Protein AF-A0A9Q1JLM8-F1 (afdb_monomer)

Sequence (228 aa):
MDDASFLLAGIKFDRKKFAKDFERFKKDNKDLGLEVSIVGNGKYEQEEGDRSSKKRKRKGVTGGSVEGFSVIKSSNPTSEIEQNDVAEDESSEKEEVFRQLEWNNILRKNYGIHVSGSNVPSPLQSFDELKTRYKCKSYLLRNFAELGYVEPTPIQRQAIPVLLSGREFFACASTGSGKTLAFVCPILMKLKVSWIERWYSAVILCPARKLAAQTTRECKKLTEGKKF

Mean predicted aligned error: 18.27 Å

InterPro domains:
  IPR011545 DEAD/DEAH-box helicase domain [PF00270] (153-224)
  IPR014001 Helicase superfamily 1/2, ATP-binding domain [PS51192] (160-228)
  IPR027417 P-loop containing nucleoside triphosphate hydrolase [G3DSA:3.40.50.300] (103-228)
  IPR027417 P-loop containing nucleoside triphosphate hydrolase [SSF52540] (107-224)

Radius of gyration: 30.07 Å; Cα contacts (8 Å, |Δi|>4): 110; chains: 1; bounding box: 69×73×80 Å

Foldseek 3Di:
DDDPVVVPPPDPPDCVVCVVVVVVVVVVCPVPPDDDDPDDDDDDDDDDDDDDDDDDDDDDDDDDDDDDDDDDDDDDDDDDDDDDPPPPVVVVVVVVVVVQVVVLVVVCVVQVHDDDDPPQDRFDFAPVVCCVVVVADPLLVVLCVVVPVGGQFSLLRRQQVCVLVVHDDDDDDDPPRCVLCSVLVSVVRPDDPDPPDPDDPDDDDDPDPVVVVVSVVVSCSSQPPHDD

Structure (mmCIF, N/CA/C/O backbone):
data_AF-A0A9Q1JLM8-F1
#
_entry.id   AF-A0A9Q1JLM8-F1
#
loop_
_atom_site.group_PDB
_atom_site.id
_atom_site.type_symbol
_atom_site.label_atom_id
_atom_site.label_alt_id
_atom_site.label_comp_id
_atom_site.label_asym_id
_atom_site.label_entity_id
_atom_site.label_seq_id
_atom_site.pdbx_PDB_ins_code
_atom_site.Cartn_x
_atom_site.Cartn_y
_atom_site.Cartn_z
_atom_site.occupancy
_atom_site.B_iso_or_equiv
_atom_site.auth_seq_id
_atom_site.auth_comp_id
_atom_site.auth_asym_id
_atom_site.auth_atom_id
_atom_site.pdbx_PDB_model_num
ATOM 1 N N . MET A 1 1 ? -15.907 -31.878 16.986 1.00 38.84 1 MET A N 1
ATOM 2 C CA . MET A 1 1 ? -14.448 -32.080 17.151 1.00 38.84 1 MET A CA 1
ATOM 3 C C . MET A 1 1 ? -13.836 -30.736 16.830 1.00 38.84 1 MET A C 1
ATOM 5 O O . MET A 1 1 ? -13.509 -30.466 15.683 1.00 38.84 1 MET A O 1
ATOM 9 N N . ASP A 1 2 ? -13.849 -29.859 17.828 1.00 42.22 2 ASP A N 1
ATOM 10 C CA . ASP A 1 2 ? -13.541 -28.438 17.702 1.00 42.22 2 ASP A CA 1
ATOM 11 C C . ASP A 1 2 ? -12.204 -28.184 18.387 1.00 42.22 2 ASP A C 1
ATOM 13 O O . ASP A 1 2 ? -12.117 -28.253 19.609 1.00 42.22 2 ASP A O 1
ATOM 17 N N . ASP A 1 3 ? -11.165 -27.928 17.593 1.00 48.72 3 ASP A N 1
ATOM 18 C CA . ASP A 1 3 ? -9.784 -27.788 18.079 1.00 48.72 3 ASP A CA 1
ATOM 19 C C . ASP A 1 3 ? -9.114 -26.504 17.548 1.00 48.72 3 ASP A C 1
ATOM 21 O O . ASP A 1 3 ? -7.917 -26.441 17.282 1.00 48.72 3 ASP A O 1
ATOM 25 N N . ALA A 1 4 ? -9.901 -25.434 17.378 1.00 49.38 4 ALA A N 1
ATOM 26 C CA . ALA A 1 4 ? -9.393 -24.093 17.057 1.00 49.38 4 ALA A CA 1
ATOM 27 C C . ALA A 1 4 ? -9.133 -23.232 18.315 1.00 49.38 4 ALA A C 1
ATOM 29 O O . ALA A 1 4 ? -8.476 -22.193 18.241 1.00 49.38 4 ALA A O 1
ATOM 30 N N . SER A 1 5 ? -9.605 -23.676 19.484 1.00 49.38 5 SER A N 1
ATOM 31 C CA . SER A 1 5 ? -9.506 -22.974 20.774 1.00 49.38 5 SER A CA 1
ATOM 32 C C . SER A 1 5 ? -8.074 -22.925 21.325 1.00 49.38 5 SER A C 1
ATOM 34 O O . SER A 1 5 ? -7.736 -22.032 22.100 1.00 49.38 5 SER A O 1
ATOM 36 N N . PHE A 1 6 ? -7.212 -23.862 20.916 1.00 49.66 6 PHE A N 1
ATOM 37 C CA . PHE A 1 6 ? -5.836 -23.976 21.411 1.00 49.66 6 PHE A CA 1
ATOM 38 C C . PHE A 1 6 ? -4.871 -22.940 20.816 1.00 49.66 6 PHE A C 1
ATOM 40 O O . PHE A 1 6 ? -3.879 -22.601 21.455 1.00 49.66 6 PHE A O 1
ATOM 47 N N . LEU A 1 7 ? -5.164 -22.387 19.633 1.00 52.25 7 LEU A N 1
ATOM 48 C CA . LEU A 1 7 ? -4.297 -21.395 18.976 1.00 52.25 7 LEU A CA 1
ATOM 49 C C . LEU A 1 7 ? -4.466 -19.969 19.533 1.00 52.25 7 LEU A C 1
ATOM 51 O O . LEU A 1 7 ? -3.619 -19.113 19.287 1.00 52.25 7 LEU A O 1
ATOM 55 N N . LEU A 1 8 ? -5.534 -19.717 20.300 1.00 47.47 8 LEU A N 1
ATOM 56 C CA . LEU A 1 8 ? -5.807 -18.441 20.980 1.00 47.47 8 LEU A CA 1
ATOM 57 C C . LEU A 1 8 ? -5.451 -18.458 22.472 1.00 47.47 8 LEU A C 1
ATOM 59 O O . LEU A 1 8 ? -5.439 -17.403 23.111 1.00 47.47 8 LEU A O 1
ATOM 63 N N . ALA A 1 9 ? -5.121 -19.624 23.033 1.00 54.19 9 ALA A N 1
ATOM 64 C CA . ALA A 1 9 ? -4.550 -19.720 24.367 1.00 54.19 9 ALA A CA 1
ATOM 65 C C . ALA A 1 9 ? -3.093 -19.243 24.298 1.00 54.19 9 ALA A C 1
ATOM 67 O O . ALA A 1 9 ? -2.162 -20.034 24.159 1.00 54.19 9 ALA A O 1
ATOM 68 N N . GLY A 1 10 ? -2.905 -17.921 24.335 1.00 55.34 10 GLY A N 1
ATOM 69 C CA . GLY A 1 10 ? -1.588 -17.306 24.425 1.00 55.34 10 GLY A CA 1
ATOM 70 C C . GLY A 1 10 ? -0.745 -18.026 25.475 1.00 55.34 10 GLY A C 1
ATOM 71 O O . GLY A 1 10 ? -1.223 -18.325 26.572 1.00 55.34 10 GLY A O 1
ATOM 72 N N . ILE A 1 11 ? 0.499 -18.344 25.116 1.00 62.81 11 ILE A N 1
ATOM 73 C CA . ILE A 1 11 ? 1.455 -19.006 26.004 1.00 62.81 11 ILE A CA 1
ATOM 74 C C . ILE A 1 11 ? 1.489 -18.199 27.306 1.00 62.81 11 ILE A C 1
ATOM 76 O O . ILE A 1 11 ? 1.898 -17.036 27.300 1.00 62.81 11 ILE A O 1
ATOM 80 N N . LYS A 1 12 ? 1.020 -18.782 28.419 1.00 57.22 12 LYS A N 1
ATOM 81 C CA . LYS A 1 12 ? 1.123 -18.146 29.737 1.00 57.22 12 LYS A CA 1
ATOM 82 C C . LYS A 1 12 ? 2.607 -17.979 30.040 1.00 57.22 12 LYS A C 1
ATOM 84 O O . LYS A 1 12 ? 3.298 -18.939 30.367 1.00 57.22 12 LYS A O 1
ATOM 89 N N . PHE A 1 13 ? 3.102 -16.760 29.864 1.00 65.56 13 PHE A N 1
ATOM 90 C CA . PHE A 1 13 ? 4.499 -16.442 30.094 1.00 65.56 13 PHE A CA 1
ATOM 91 C C . PHE A 1 13 ? 4.791 -16.525 31.593 1.00 65.56 13 PHE A C 1
ATOM 93 O O . PHE A 1 13 ? 4.232 -15.768 32.393 1.00 65.56 13 PHE A O 1
ATOM 100 N N . ASP A 1 14 ? 5.650 -17.465 31.979 1.00 75.38 14 ASP A N 1
ATOM 101 C CA . ASP A 1 14 ? 5.988 -17.708 33.376 1.00 75.38 14 ASP A CA 1
ATOM 102 C C . ASP A 1 14 ? 6.928 -16.616 33.902 1.00 75.38 14 ASP A C 1
ATOM 104 O O . ASP A 1 14 ? 8.155 -16.700 33.827 1.00 75.38 14 ASP A O 1
ATOM 108 N N . ARG A 1 15 ? 6.329 -15.562 34.459 1.00 68.50 15 ARG A N 1
ATOM 109 C CA . ARG A 1 15 ? 7.057 -14.427 35.039 1.00 68.50 15 ARG A CA 1
ATOM 110 C C . ARG A 1 15 ? 8.025 -14.835 36.152 1.00 68.50 15 ARG A C 1
ATOM 112 O O . ARG A 1 15 ? 9.007 -14.129 36.356 1.00 68.50 15 ARG A O 1
ATOM 119 N N . LYS A 1 16 ? 7.784 -15.948 36.858 1.00 73.56 16 LYS A N 1
ATOM 120 C CA . LYS A 1 16 ? 8.694 -16.426 37.911 1.00 73.56 16 LYS A CA 1
ATOM 121 C C . LYS A 1 16 ? 9.937 -17.066 37.300 1.00 73.56 16 LYS A C 1
ATOM 123 O O . LYS A 1 16 ? 11.042 -16.800 37.764 1.00 73.56 16 LYS A O 1
ATOM 128 N N . LYS A 1 17 ? 9.767 -17.836 36.220 1.00 76.81 17 LYS A N 1
ATOM 129 C CA . LYS A 1 17 ? 10.878 -18.455 35.482 1.00 76.81 17 LYS A CA 1
ATOM 130 C C . LYS A 1 17 ? 11.844 -17.423 34.891 1.00 76.81 17 LYS A C 1
ATOM 132 O O . LYS A 1 17 ? 13.049 -17.647 34.912 1.00 76.81 17 LYS A O 1
ATOM 137 N N . PHE A 1 18 ? 11.326 -16.289 34.416 1.00 78.00 18 PHE A N 1
ATOM 138 C CA . PHE A 1 18 ? 12.112 -15.242 33.746 1.00 78.00 18 PHE A CA 1
ATOM 139 C C . PHE A 1 18 ? 12.425 -14.020 34.635 1.00 78.00 18 PHE A C 1
ATOM 141 O O . PHE A 1 18 ? 12.830 -12.975 34.132 1.00 78.00 18 PHE A O 1
ATOM 148 N N . ALA A 1 19 ? 12.271 -14.118 35.962 1.00 78.19 19 ALA A N 1
ATOM 149 C CA . ALA A 1 19 ? 12.484 -12.991 36.882 1.00 78.19 19 ALA A CA 1
ATOM 150 C C . ALA A 1 19 ? 13.909 -12.402 36.810 1.00 78.19 19 ALA A C 1
ATOM 152 O O . ALA A 1 19 ? 14.075 -11.183 36.790 1.00 78.19 19 ALA A O 1
ATOM 153 N N . LYS A 1 20 ? 14.929 -13.262 36.682 1.00 74.94 20 LYS A N 1
ATOM 154 C CA . LYS A 1 20 ? 16.335 -12.844 36.529 1.00 74.94 20 LYS A CA 1
ATOM 155 C C . LYS A 1 20 ? 16.588 -12.069 35.232 1.00 74.94 20 LYS A C 1
ATOM 157 O O . LYS A 1 20 ? 17.422 -11.167 35.213 1.00 74.94 20 LYS A O 1
ATOM 162 N N . ASP A 1 21 ? 15.850 -12.380 34.165 1.00 72.12 21 ASP A N 1
ATOM 163 C CA . ASP A 1 21 ? 15.971 -11.663 32.894 1.00 72.12 21 ASP A CA 1
ATOM 164 C C . ASP A 1 21 ? 15.396 -10.247 33.005 1.00 72.12 21 ASP A C 1
ATOM 166 O O . ASP A 1 21 ? 16.002 -9.303 32.506 1.00 72.12 21 ASP A O 1
ATOM 170 N N . PHE A 1 22 ? 14.293 -10.055 33.741 1.00 71.81 22 PHE A N 1
ATOM 171 C CA . PHE A 1 22 ? 13.746 -8.718 34.014 1.00 71.81 22 PHE A CA 1
ATOM 172 C C . PHE A 1 22 ? 14.688 -7.837 34.839 1.00 71.81 22 PHE A C 1
ATOM 174 O O . PHE A 1 22 ? 14.757 -6.630 34.611 1.00 71.81 22 PHE A O 1
ATOM 181 N N . GLU A 1 23 ? 15.422 -8.413 35.791 1.00 75.44 23 GLU A N 1
ATOM 182 C CA . GLU A 1 23 ? 16.409 -7.673 36.587 1.00 75.44 23 GLU A CA 1
ATOM 183 C C . GLU A 1 23 ? 17.570 -7.158 35.732 1.00 75.44 23 GLU A C 1
ATOM 185 O O . GLU A 1 23 ? 18.082 -6.065 35.981 1.00 75.44 23 GLU A O 1
ATOM 190 N N . ARG A 1 24 ? 17.928 -7.888 34.670 1.00 69.50 24 ARG A N 1
ATOM 191 C CA . ARG A 1 24 ? 18.961 -7.472 33.717 1.00 69.50 24 ARG A CA 1
ATOM 192 C C . ARG A 1 24 ? 18.588 -6.173 32.999 1.00 69.50 24 ARG A C 1
ATOM 194 O O . ARG A 1 24 ? 19.433 -5.299 32.873 1.00 69.50 24 ARG A O 1
ATOM 201 N N . PHE A 1 25 ? 17.316 -6.002 32.633 1.00 63.81 25 PH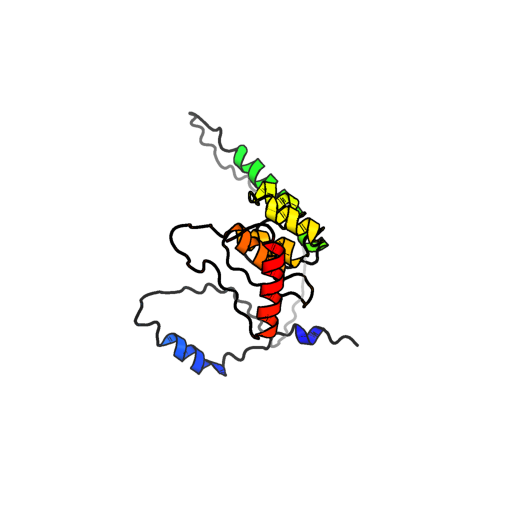E A N 1
ATOM 202 C CA . PHE A 1 25 ? 16.802 -4.778 31.997 1.00 63.81 25 PHE A CA 1
ATOM 203 C C . PHE A 1 25 ? 16.544 -3.620 32.978 1.00 63.81 25 PHE A C 1
ATOM 205 O O . PHE A 1 25 ? 16.353 -2.479 32.558 1.00 63.81 25 PHE A O 1
ATOM 212 N N . LYS A 1 26 ? 16.542 -3.885 34.291 1.00 62.50 26 LYS A N 1
ATOM 213 C CA . LYS A 1 26 ? 16.453 -2.838 35.322 1.00 62.50 26 LYS A CA 1
ATOM 214 C C . LYS A 1 26 ? 17.809 -2.226 35.666 1.00 62.50 26 LYS A C 1
ATOM 216 O O . LYS A 1 26 ? 17.845 -1.103 36.161 1.00 62.50 26 LYS A O 1
ATOM 221 N N . LYS A 1 27 ? 18.910 -2.945 35.430 1.00 56.84 27 LYS A N 1
ATOM 222 C CA . LYS A 1 27 ? 20.249 -2.517 35.855 1.00 56.84 27 LYS A CA 1
ATOM 223 C C . LYS A 1 27 ? 20.828 -1.383 34.996 1.00 56.84 27 LYS A C 1
ATOM 225 O O . LYS A 1 27 ? 21.555 -0.562 35.539 1.00 56.84 27 LYS A O 1
ATOM 230 N N . ASP A 1 28 ? 20.407 -1.271 33.736 1.00 52.47 28 ASP A N 1
ATOM 231 C CA . ASP A 1 28 ? 20.904 -0.250 32.795 1.00 52.47 28 ASP A CA 1
ATOM 232 C C . ASP A 1 28 ? 20.098 1.068 32.812 1.00 52.47 28 ASP A C 1
ATOM 234 O O . ASP A 1 28 ? 20.504 2.052 32.205 1.00 52.47 28 ASP A O 1
ATOM 238 N N . ASN A 1 29 ? 18.974 1.133 33.539 1.00 49.62 29 ASN A N 1
ATOM 239 C CA . ASN A 1 29 ? 18.132 2.340 33.619 1.00 49.62 29 ASN A CA 1
ATOM 240 C C . ASN A 1 29 ? 18.524 3.309 34.749 1.00 49.62 29 ASN A C 1
ATOM 242 O O . ASN A 1 29 ? 17.811 4.276 35.004 1.00 49.62 29 ASN A O 1
ATOM 246 N N . LYS A 1 30 ? 19.633 3.066 35.461 1.00 47.59 30 LYS A N 1
ATOM 247 C CA . LYS A 1 30 ? 20.081 3.963 36.541 1.00 47.59 30 LYS A CA 1
ATOM 248 C C . LYS A 1 30 ? 20.965 5.121 36.074 1.00 47.59 30 LYS A C 1
ATOM 250 O O . LYS A 1 30 ? 21.070 6.095 36.812 1.00 47.59 30 LYS A O 1
ATOM 255 N N . ASP A 1 31 ? 21.512 5.057 34.859 1.00 53.47 31 ASP A N 1
ATOM 256 C CA . ASP A 1 31 ? 22.397 6.104 34.321 1.00 53.47 31 ASP A CA 1
ATOM 257 C C . ASP A 1 31 ? 21.679 7.121 33.414 1.00 53.47 31 ASP A C 1
ATOM 259 O O . ASP A 1 31 ? 22.279 8.094 32.964 1.00 53.47 31 ASP A O 1
ATOM 263 N N . LEU A 1 32 ? 20.375 6.958 33.180 1.00 53.25 32 LEU A N 1
ATOM 264 C CA . LEU A 1 32 ? 19.551 7.912 32.436 1.00 53.25 32 LEU A CA 1
ATOM 265 C C . LEU A 1 32 ? 18.232 8.086 33.186 1.00 53.25 32 LEU A C 1
ATOM 267 O O . LEU A 1 32 ? 17.376 7.209 33.139 1.00 53.25 32 LEU A O 1
ATOM 271 N N . GLY A 1 33 ? 18.090 9.200 33.909 1.00 43.09 33 GLY A N 1
ATOM 272 C CA . GLY A 1 33 ? 16.927 9.538 34.738 1.00 43.09 33 GLY A CA 1
ATOM 273 C C . GLY A 1 33 ? 15.622 9.724 33.956 1.00 43.09 33 GLY A C 1
ATOM 274 O O . GLY A 1 33 ? 15.101 10.831 33.874 1.00 43.09 33 GLY A O 1
ATOM 275 N N . LEU A 1 34 ? 15.080 8.641 33.402 1.00 41.69 34 LEU A N 1
ATOM 276 C CA . LEU A 1 34 ? 13.750 8.564 32.813 1.00 41.69 34 LEU A CA 1
ATOM 277 C C . LEU A 1 34 ? 12.893 7.588 33.625 1.00 41.69 34 LEU A C 1
ATOM 279 O O . LEU A 1 34 ? 12.994 6.370 33.481 1.00 41.69 34 LEU A O 1
ATOM 283 N N . GLU A 1 35 ? 12.007 8.128 34.462 1.00 36.69 35 GLU A N 1
ATOM 284 C CA . GLU A 1 35 ? 10.896 7.348 35.001 1.00 36.69 35 GLU A CA 1
ATOM 285 C C . GLU A 1 35 ? 9.874 7.079 33.890 1.00 36.69 35 GLU A C 1
ATOM 287 O O . GLU A 1 35 ? 9.185 7.980 33.416 1.00 36.69 35 GLU A O 1
ATOM 292 N N . VAL A 1 36 ? 9.754 5.816 33.478 1.00 39.41 36 VAL A N 1
ATOM 293 C CA . VAL A 1 36 ? 8.639 5.350 32.647 1.00 39.41 36 VAL A CA 1
ATOM 294 C C . VAL A 1 36 ? 7.575 4.761 33.568 1.00 39.41 36 VAL A C 1
ATOM 296 O O . VAL A 1 36 ? 7.682 3.621 34.025 1.00 39.41 36 VAL A O 1
ATOM 299 N N . SER A 1 37 ? 6.525 5.535 33.839 1.00 33.28 37 SER A N 1
ATOM 300 C CA . SER A 1 37 ? 5.320 5.049 34.510 1.00 33.28 37 SER A CA 1
ATOM 301 C C . SER A 1 37 ? 4.530 4.141 33.561 1.00 33.28 37 SER A C 1
ATOM 303 O O . SER A 1 37 ? 3.778 4.605 32.705 1.00 33.28 37 SER A O 1
ATOM 305 N N . ILE A 1 38 ? 4.681 2.823 33.706 1.00 39.06 38 ILE A N 1
ATOM 306 C CA . ILE A 1 38 ? 3.782 1.854 33.068 1.00 39.06 38 ILE A CA 1
ATOM 307 C C . ILE A 1 38 ? 2.481 1.831 33.877 1.00 39.06 38 ILE A C 1
ATOM 309 O O . ILE A 1 38 ? 2.372 1.147 34.895 1.00 39.06 38 ILE A O 1
ATOM 313 N N . VAL A 1 39 ? 1.487 2.592 33.419 1.00 35.19 39 VAL A N 1
ATOM 314 C CA . VAL A 1 39 ? 0.098 2.462 33.870 1.00 35.19 39 VAL A CA 1
ATOM 315 C C . VAL A 1 39 ? -0.474 1.184 33.256 1.00 35.19 39 VAL A C 1
ATOM 317 O O . VAL A 1 39 ? -0.701 1.098 32.052 1.00 35.19 39 VAL A O 1
ATOM 320 N N . GLY A 1 40 ? -0.676 0.174 34.099 1.00 32.78 40 GLY A N 1
ATOM 321 C CA . GLY A 1 40 ? -1.290 -1.102 33.750 1.00 32.78 40 GLY A CA 1
ATOM 322 C C . GLY A 1 40 ? -2.232 -1.561 34.858 1.00 32.78 40 GLY A C 1
ATOM 323 O O . GLY A 1 40 ? -1.800 -2.219 35.795 1.00 32.78 40 GLY A O 1
ATOM 324 N N . ASN A 1 41 ? -3.492 -1.144 34.716 1.00 31.95 41 ASN A N 1
ATOM 325 C CA . ASN A 1 41 ? -4.754 -1.658 35.256 1.00 31.95 41 ASN A CA 1
ATOM 326 C C . ASN A 1 41 ? -4.759 -2.632 36.452 1.00 31.95 41 ASN A C 1
ATOM 328 O O . ASN A 1 41 ? -4.314 -3.770 36.361 1.00 31.95 41 ASN A O 1
ATOM 332 N N . GLY A 1 42 ? -5.534 -2.225 37.464 1.00 28.91 42 GLY A N 1
ATOM 333 C CA . GLY A 1 42 ? -6.823 -2.875 37.738 1.00 28.91 42 GLY A CA 1
ATOM 334 C C . GLY A 1 42 ? -6.767 -4.194 38.502 1.00 28.91 42 GLY A C 1
ATOM 335 O O . GLY A 1 42 ? -6.616 -5.264 37.920 1.00 28.91 42 GLY A O 1
ATOM 336 N N . LYS A 1 43 ? -6.989 -4.096 39.814 1.00 26.17 43 LYS A N 1
ATOM 337 C CA . LYS A 1 43 ? -7.254 -5.213 40.722 1.00 26.17 43 LYS A CA 1
ATOM 338 C C . LYS A 1 43 ? -8.498 -5.996 40.274 1.00 26.17 43 LYS A C 1
ATOM 340 O O . LYS A 1 43 ? -9.581 -5.428 40.198 1.00 26.17 43 LYS A O 1
ATOM 345 N N . TYR A 1 44 ? -8.338 -7.298 40.064 1.00 26.17 44 TYR A N 1
ATOM 346 C CA . TYR A 1 44 ? -9.394 -8.292 40.248 1.00 26.17 44 TYR A CA 1
ATOM 347 C C . TYR A 1 44 ? -8.840 -9.337 41.215 1.00 26.17 44 TYR A C 1
ATOM 349 O O . TYR A 1 44 ? -8.005 -10.160 40.845 1.00 26.17 44 TYR A O 1
ATOM 357 N N . GLU A 1 45 ? -9.263 -9.243 42.472 1.00 30.38 45 GLU A N 1
ATOM 358 C CA . GLU A 1 45 ? -9.088 -10.283 43.481 1.00 30.38 45 GLU A CA 1
ATOM 359 C C . GLU A 1 45 ? -10.300 -11.221 43.387 1.00 30.38 45 GLU A C 1
ATOM 361 O O . GLU A 1 45 ? -11.447 -10.788 43.499 1.00 30.38 45 GLU A O 1
ATOM 366 N N . GLN A 1 46 ? -10.043 -12.502 43.123 1.00 27.66 46 GLN A N 1
ATOM 367 C CA . GLN A 1 46 ? -10.964 -13.601 43.395 1.00 27.66 46 GLN A CA 1
ATOM 368 C C . GLN A 1 46 ? -10.389 -14.363 44.588 1.00 27.66 46 GLN A C 1
ATOM 370 O O . GLN A 1 46 ? -9.335 -14.985 44.469 1.00 27.66 46 GLN A O 1
ATOM 375 N N . GLU A 1 47 ? -11.084 -14.308 45.720 1.00 29.89 47 GLU A N 1
ATOM 376 C CA . GLU A 1 47 ? -10.905 -15.240 46.831 1.00 29.89 47 GLU A CA 1
ATOM 377 C C . GLU A 1 47 ? -12.083 -16.232 46.830 1.00 29.89 47 GLU A C 1
ATOM 379 O O . GLU A 1 47 ? -13.232 -15.859 47.060 1.00 29.89 47 GLU A O 1
ATOM 384 N N . GLU A 1 48 ? -11.791 -17.506 46.559 1.00 28.28 48 GLU A N 1
ATOM 385 C CA . GLU A 1 48 ? -12.494 -18.660 47.140 1.00 28.28 48 GLU A CA 1
ATOM 386 C C . GLU A 1 48 ? -11.681 -19.053 48.390 1.00 28.28 48 GLU A C 1
ATOM 388 O O . GLU A 1 48 ? -10.456 -19.046 48.326 1.00 28.28 48 GLU A O 1
ATOM 393 N N . GLY A 1 49 ? -12.177 -19.430 49.565 1.00 25.42 49 GLY A N 1
ATOM 394 C CA . GLY A 1 49 ? -13.497 -19.669 50.129 1.00 25.42 49 GLY A CA 1
ATOM 395 C C . GLY A 1 49 ? -13.286 -20.633 51.310 1.00 25.42 49 GLY A C 1
ATOM 396 O O . GLY A 1 49 ? -12.593 -21.629 51.135 1.00 25.42 49 GLY A O 1
ATOM 397 N N . ASP A 1 50 ? -13.859 -20.385 52.495 1.00 25.94 50 ASP A N 1
ATOM 398 C CA . ASP A 1 50 ? -14.194 -21.471 53.432 1.00 25.94 50 ASP A CA 1
ATOM 399 C C . ASP A 1 50 ? -15.341 -21.102 54.394 1.00 25.94 50 ASP A C 1
ATOM 401 O O . ASP A 1 50 ? -15.639 -19.944 54.683 1.00 25.94 50 ASP A O 1
ATOM 405 N N . ARG A 1 51 ? -16.040 -22.154 54.807 1.00 27.38 51 ARG A N 1
ATOM 406 C CA . ARG A 1 51 ? -17.394 -22.268 55.349 1.00 27.38 51 ARG A CA 1
ATOM 407 C C . ARG A 1 51 ? -17.532 -21.768 56.794 1.00 27.38 51 ARG A C 1
ATOM 409 O O . ARG A 1 51 ? -16.692 -22.044 57.640 1.00 27.38 51 ARG A O 1
ATOM 416 N N . SER A 1 52 ? -18.712 -21.252 57.151 1.00 29.36 52 SER A N 1
ATOM 417 C CA . SER A 1 52 ? -19.604 -21.945 58.106 1.00 29.36 52 SER A CA 1
ATOM 418 C C . SER A 1 52 ? -20.913 -21.194 58.402 1.00 29.36 52 SE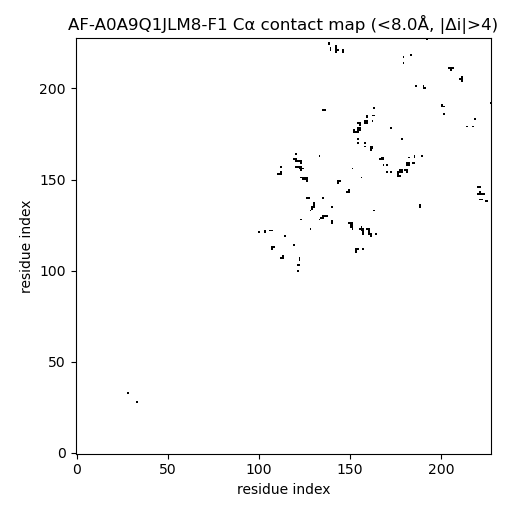R A C 1
ATOM 420 O O . SER A 1 52 ? -21.011 -19.978 58.516 1.00 29.36 52 SER A O 1
ATOM 422 N N . SER A 1 53 ? -21.946 -22.017 58.525 1.00 28.19 53 SER A N 1
ATOM 423 C CA . SER A 1 53 ? -23.334 -21.804 58.927 1.00 28.19 53 SER A CA 1
ATOM 424 C C . SER A 1 53 ? -23.591 -20.93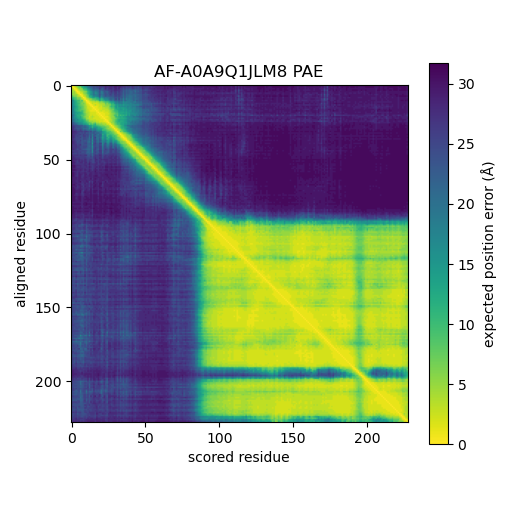2 60.167 1.00 28.19 53 SER A C 1
ATOM 426 O O . SER A 1 53 ? -23.047 -21.219 61.233 1.00 28.19 53 SER A O 1
ATOM 428 N N . LYS A 1 54 ? -24.620 -20.065 60.107 1.00 30.56 54 LYS A N 1
ATOM 429 C CA . LYS A 1 54 ? -25.660 -19.992 61.158 1.00 30.56 54 LYS A CA 1
ATOM 430 C C . LYS A 1 54 ? -26.951 -19.295 60.702 1.00 30.56 54 LYS A C 1
ATOM 432 O O . LYS A 1 54 ? -27.004 -18.131 60.335 1.00 30.56 54 LYS A O 1
ATOM 437 N N . LYS A 1 55 ? -28.008 -20.094 60.787 1.00 26.89 55 LYS A N 1
ATOM 438 C CA . LYS A 1 55 ? -29.437 -19.855 60.571 1.00 26.89 55 LYS A CA 1
ATOM 439 C C . LYS A 1 55 ? -29.984 -18.88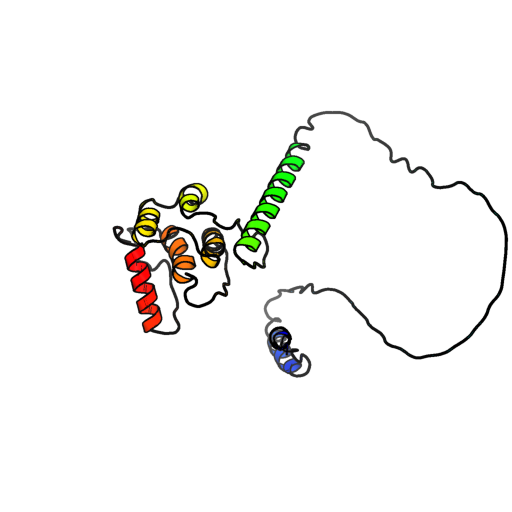0 61.624 1.00 26.89 55 LYS A C 1
ATOM 441 O O . LYS A 1 55 ? -29.791 -19.137 62.809 1.00 26.89 55 LYS A O 1
ATOM 446 N N . ARG A 1 56 ? -30.762 -17.861 61.235 1.00 30.30 56 ARG A N 1
ATOM 447 C CA . ARG A 1 56 ? -31.817 -17.277 62.089 1.00 30.30 56 ARG A CA 1
ATOM 448 C C . ARG A 1 56 ? -32.890 -16.571 61.250 1.00 30.30 56 ARG A C 1
ATOM 450 O O . ARG A 1 56 ? -32.602 -15.884 60.284 1.00 30.30 56 ARG A O 1
ATOM 457 N N . LYS A 1 57 ? -34.141 -16.852 61.613 1.00 27.19 57 LYS A N 1
ATOM 458 C CA . LYS A 1 57 ? -35.414 -16.549 60.942 1.00 27.19 57 LYS A CA 1
ATOM 459 C C . LYS A 1 57 ? -36.270 -15.729 61.913 1.00 27.19 57 LYS A C 1
ATOM 461 O O . LYS A 1 57 ? -36.195 -16.030 63.104 1.00 27.19 57 LYS A O 1
ATOM 466 N N . ARG A 1 58 ? -37.154 -14.870 61.363 1.00 27.86 58 ARG A N 1
ATOM 467 C CA . ARG A 1 58 ? -38.355 -14.174 61.927 1.00 27.86 58 ARG A CA 1
ATOM 468 C C . ARG A 1 58 ? -38.204 -12.638 61.963 1.00 27.86 58 ARG A C 1
ATOM 470 O O . ARG A 1 58 ? -37.117 -12.186 62.267 1.00 27.86 58 ARG A O 1
ATOM 477 N N . LYS A 1 59 ? -39.225 -11.785 61.758 1.00 27.48 59 LYS A N 1
ATOM 478 C CA . LYS A 1 59 ? -40.646 -11.872 61.316 1.00 27.48 59 LYS A CA 1
ATOM 479 C C . LYS A 1 59 ? -41.243 -10.442 61.420 1.00 27.48 59 LYS A C 1
ATOM 481 O O . LYS A 1 59 ? -41.096 -9.877 62.491 1.00 27.48 59 LYS A O 1
ATOM 486 N N . GLY A 1 60 ? -41.990 -9.970 60.404 1.00 26.41 60 GLY A N 1
ATOM 487 C CA . GLY A 1 60 ? -43.055 -8.927 60.473 1.00 26.41 60 GLY A CA 1
ATOM 488 C C . GLY A 1 60 ? -42.642 -7.482 60.817 1.00 26.41 60 GLY A C 1
ATOM 489 O O . GLY A 1 60 ? -41.558 -7.288 61.336 1.00 26.41 60 GLY A O 1
ATOM 490 N N . VAL A 1 61 ? -43.419 -6.407 60.632 1.00 28.17 61 VAL A N 1
ATOM 491 C CA . VAL A 1 61 ? -44.693 -6.046 59.963 1.00 28.17 61 VAL A CA 1
ATOM 492 C C . VAL A 1 61 ? -44.776 -4.487 60.047 1.00 28.17 61 VAL A C 1
ATOM 494 O O . VAL A 1 61 ? -44.154 -3.906 60.929 1.00 28.17 61 VAL A O 1
ATOM 497 N N . THR A 1 62 ? -45.560 -3.857 59.152 1.00 29.06 62 THR A N 1
ATOM 498 C CA . THR A 1 62 ? -46.155 -2.482 59.155 1.00 29.06 62 THR A CA 1
ATOM 499 C C . THR A 1 62 ? -45.304 -1.212 58.976 1.00 29.06 62 THR A C 1
ATOM 501 O O . THR A 1 62 ? -44.549 -0.836 59.859 1.00 29.06 62 THR A O 1
ATOM 504 N N . GLY A 1 63 ? -45.642 -0.461 57.912 1.00 27.94 63 GLY A N 1
ATOM 505 C CA . GLY A 1 63 ? -46.251 0.879 58.012 1.00 27.94 63 GLY A CA 1
ATOM 506 C C . GLY A 1 63 ? -45.320 2.095 58.088 1.00 27.94 63 GLY A C 1
ATOM 507 O O . GLY A 1 63 ? -44.675 2.316 59.102 1.00 27.94 63 GLY A O 1
ATOM 508 N N . GLY A 1 64 ? -45.357 2.947 57.058 1.00 28.30 64 GLY A N 1
ATOM 509 C CA . GLY A 1 64 ? -44.785 4.296 57.111 1.00 28.30 64 GLY A CA 1
ATOM 510 C C . GLY A 1 64 ? -44.676 4.948 55.735 1.00 28.30 64 GLY A C 1
ATOM 511 O O . GLY A 1 64 ? -43.704 4.730 55.023 1.00 28.30 64 GLY A O 1
ATOM 512 N N . SER A 1 65 ? -45.687 5.735 55.371 1.00 35.66 65 SER A N 1
ATOM 513 C CA . SER A 1 65 ? -45.632 6.707 54.277 1.00 35.66 65 SER A CA 1
ATOM 514 C C . SER A 1 65 ? -44.643 7.814 54.637 1.00 35.66 65 SER A C 1
ATOM 516 O O . SER A 1 65 ? -44.785 8.391 55.713 1.00 35.66 65 SER A O 1
ATOM 518 N N . VAL A 1 66 ? -43.696 8.146 53.756 1.00 34.62 66 VAL A N 1
ATOM 519 C CA . VAL A 1 66 ? -43.079 9.480 53.739 1.00 34.62 66 VAL A CA 1
ATOM 520 C C . VAL A 1 66 ? -42.543 9.822 52.354 1.00 34.62 66 VAL A C 1
ATOM 522 O O . VAL A 1 66 ? -41.754 9.090 51.759 1.00 34.62 66 VAL A O 1
ATOM 525 N N . GLU A 1 67 ? -43.020 10.965 51.876 1.00 34.44 67 GLU A N 1
ATOM 526 C CA . GLU A 1 67 ? -42.500 11.753 50.770 1.00 34.44 67 GLU A CA 1
ATOM 527 C C . GLU A 1 67 ? -41.038 12.141 51.015 1.00 34.44 67 GLU A C 1
ATOM 529 O O . GLU A 1 67 ? -40.643 12.439 52.143 1.00 34.44 67 GLU A O 1
ATOM 534 N N . GLY A 1 68 ? -40.249 12.209 49.943 1.00 31.28 68 GLY A N 1
ATOM 535 C CA . GLY A 1 68 ? -38.948 12.865 49.993 1.00 31.28 68 GLY A CA 1
ATOM 536 C C . GLY A 1 68 ? -37.961 12.352 48.959 1.00 31.28 68 GLY A C 1
ATOM 537 O O . GLY A 1 68 ? -37.166 11.465 49.249 1.00 31.28 68 GLY A O 1
ATOM 538 N N . PHE A 1 69 ? -37.919 12.989 47.788 1.00 35.38 69 PHE A N 1
ATOM 539 C CA . PHE A 1 69 ? -36.622 13.252 47.175 1.00 35.38 69 PHE A CA 1
ATOM 540 C C . PHE A 1 69 ? -36.537 14.727 46.808 1.00 35.38 69 PHE A C 1
ATOM 542 O O . PHE A 1 69 ? -37.334 15.260 46.038 1.00 35.38 69 PHE A O 1
ATOM 549 N N . SER A 1 70 ? -35.606 15.382 47.492 1.00 35.28 70 SER A N 1
ATOM 550 C CA . SER A 1 70 ? -35.412 16.818 47.517 1.00 35.28 70 SER A CA 1
ATOM 551 C C . SER A 1 70 ? -34.936 17.332 46.166 1.00 35.28 70 SER A C 1
ATOM 553 O O . SER A 1 70 ? -33.963 16.847 45.593 1.00 35.28 70 SER A O 1
ATOM 555 N N . VAL A 1 71 ? -35.611 18.391 45.735 1.00 32.84 71 VAL A N 1
ATOM 556 C CA . VAL A 1 71 ? -35.147 19.414 44.804 1.00 32.84 71 VAL A CA 1
ATOM 557 C C . VAL A 1 71 ? -33.724 19.839 45.179 1.00 32.84 71 VAL A C 1
ATOM 559 O O . VAL A 1 71 ? -33.485 20.257 46.313 1.00 32.84 71 VAL A O 1
ATOM 562 N N . ILE A 1 72 ? -32.799 19.787 44.221 1.00 33.81 72 ILE A N 1
ATOM 563 C CA . ILE A 1 72 ? -31.570 20.582 44.262 1.00 33.81 72 ILE A CA 1
ATOM 564 C C . ILE A 1 72 ? -31.656 21.590 43.120 1.00 33.81 72 ILE A C 1
ATOM 566 O O . ILE A 1 72 ? -31.480 21.266 41.949 1.00 33.81 72 ILE A O 1
ATOM 570 N N . LYS A 1 73 ? -31.970 22.827 43.514 1.00 35.44 73 LYS A N 1
ATOM 571 C CA . LYS A 1 73 ? -31.659 24.053 42.782 1.00 35.44 73 LYS A CA 1
ATOM 572 C C . LYS A 1 73 ? -30.139 24.164 42.678 1.00 35.44 73 LYS A C 1
ATOM 574 O O . LYS A 1 73 ? -29.474 24.227 43.708 1.00 35.44 73 LYS A O 1
ATOM 579 N N . SER A 1 74 ? -29.614 24.302 41.468 1.00 35.81 74 SER A N 1
ATOM 580 C CA . SER A 1 74 ? -28.356 25.011 41.246 1.00 35.81 74 SER A CA 1
ATOM 581 C C . SER A 1 74 ? -28.677 26.328 40.546 1.00 35.81 74 SER A C 1
ATOM 583 O O . SER A 1 74 ? -29.241 26.362 39.458 1.00 35.81 74 SER A O 1
ATOM 585 N N . SER A 1 75 ? -28.380 27.394 41.273 1.00 33.12 75 SER A N 1
ATOM 586 C CA . SER A 1 75 ? -28.405 28.810 40.928 1.00 33.12 75 SER A CA 1
ATOM 587 C C . SER A 1 75 ? -27.863 29.152 39.536 1.00 33.12 75 SER A C 1
ATOM 589 O O . SER A 1 75 ? -26.757 28.740 39.190 1.00 33.12 75 SER A O 1
ATOM 591 N N . ASN A 1 76 ? -28.577 30.029 38.825 1.00 36.09 76 ASN A N 1
ATOM 592 C CA . ASN A 1 76 ? -27.971 30.935 37.847 1.00 36.09 76 ASN A CA 1
ATOM 593 C C . ASN A 1 76 ? -27.004 31.893 38.560 1.00 36.09 76 ASN A C 1
ATOM 595 O O . ASN A 1 76 ? -27.331 32.387 39.644 1.00 36.09 76 ASN A O 1
ATOM 599 N N . PRO A 1 77 ? -25.925 32.303 37.884 1.00 38.00 77 PRO A N 1
ATOM 600 C CA . PRO A 1 77 ? -25.534 33.696 37.858 1.00 38.00 77 PRO A CA 1
ATOM 601 C C . PRO A 1 77 ? -25.762 34.231 36.441 1.00 38.00 77 PRO A C 1
ATOM 603 O O . PRO A 1 77 ? -25.071 33.865 35.496 1.00 38.00 77 PRO A O 1
ATOM 606 N N . THR A 1 78 ? -26.756 35.101 36.292 1.00 31.56 78 THR A N 1
ATOM 607 C CA . THR A 1 78 ? -26.817 36.043 35.174 1.00 31.56 78 THR A CA 1
ATOM 608 C C . THR A 1 78 ? -25.967 37.255 35.528 1.00 31.56 78 THR A C 1
ATOM 610 O O . THR A 1 78 ? -26.308 38.005 36.441 1.00 31.56 78 THR A O 1
ATOM 613 N N . SER A 1 79 ? -24.901 37.464 34.770 1.00 35.50 79 SER A N 1
ATOM 614 C CA . SER A 1 79 ? -24.448 38.798 34.388 1.00 35.50 79 SER A CA 1
ATOM 615 C C . SER A 1 79 ? -23.984 38.698 32.942 1.00 35.50 79 SER A C 1
ATOM 617 O O . SER A 1 79 ? -22.967 38.075 32.641 1.00 35.50 79 SER A O 1
ATOM 619 N N . GLU A 1 80 ? -24.831 39.224 32.070 1.00 39.16 80 GLU A N 1
ATOM 620 C CA . GLU A 1 80 ? -24.640 39.386 30.637 1.00 39.16 80 GLU A CA 1
ATOM 621 C C . GLU A 1 80 ? -23.347 40.163 30.352 1.00 39.16 80 GLU A C 1
ATOM 623 O O . GLU A 1 80 ? -23.028 41.097 31.088 1.00 39.16 80 GLU A O 1
ATOM 628 N N . ILE A 1 81 ? -22.624 39.776 29.292 1.00 36.25 81 ILE A N 1
ATOM 629 C CA . ILE A 1 81 ? -22.240 40.627 28.148 1.00 36.25 81 ILE A CA 1
ATOM 630 C C . ILE A 1 81 ? -21.259 39.851 27.233 1.00 36.25 81 ILE A C 1
ATOM 632 O O . ILE A 1 81 ? -20.154 39.496 27.627 1.00 36.25 81 ILE A O 1
ATOM 636 N N . GLU A 1 82 ? -21.744 39.643 26.003 1.00 38.50 82 GLU A N 1
ATOM 637 C CA . GLU A 1 82 ? -21.052 39.565 24.701 1.00 38.50 82 GLU A CA 1
ATOM 638 C C . GLU A 1 82 ? -20.305 38.290 24.227 1.00 38.50 82 GLU A C 1
ATOM 640 O O . GLU A 1 82 ? -19.245 37.914 24.711 1.00 38.50 82 GLU A O 1
ATOM 645 N N . GLN A 1 83 ? -20.867 37.746 23.129 1.00 42.47 83 GLN A N 1
ATOM 646 C CA . GLN A 1 83 ? -20.314 36.835 22.108 1.00 42.47 83 GLN A CA 1
ATOM 647 C C . GLN A 1 83 ? -20.159 35.349 22.476 1.00 42.47 83 GLN A C 1
ATOM 649 O O . GLN A 1 83 ? -19.063 34.822 22.640 1.00 42.47 83 GLN A O 1
ATOM 654 N N . ASN A 1 84 ? -21.296 34.645 22.478 1.00 40.69 84 ASN A N 1
ATOM 655 C CA . ASN A 1 84 ? -21.366 33.194 22.298 1.00 40.69 84 ASN A CA 1
ATOM 656 C C . ASN A 1 84 ? -21.770 32.876 20.850 1.00 40.69 84 ASN A C 1
ATOM 658 O O . ASN A 1 84 ? -22.958 32.790 20.571 1.00 40.69 84 ASN A O 1
ATOM 662 N N . ASP A 1 85 ? -20.785 32.652 19.977 1.00 44.12 85 ASP A N 1
ATOM 663 C CA . ASP A 1 85 ? -20.976 32.094 18.622 1.00 44.12 85 ASP A CA 1
ATOM 664 C C . ASP A 1 85 ? -20.068 30.863 18.371 1.00 44.12 85 ASP A C 1
ATOM 666 O O . ASP A 1 85 ? -19.725 30.555 17.237 1.00 44.12 85 ASP A O 1
ATOM 670 N N . VAL A 1 86 ? -19.625 30.147 19.420 1.00 50.84 86 VAL A N 1
ATOM 671 C CA . VAL A 1 86 ? -18.638 29.040 19.276 1.00 50.84 86 VAL A CA 1
ATOM 672 C C . VAL A 1 86 ? -19.130 27.686 19.825 1.00 50.84 86 VAL A C 1
ATOM 674 O O . VAL A 1 86 ? -18.501 26.658 19.605 1.00 50.84 86 VAL A O 1
ATOM 677 N N . ALA A 1 87 ? -20.274 27.631 20.518 1.00 50.44 87 ALA A N 1
ATOM 678 C CA . ALA A 1 87 ? -20.710 26.410 21.214 1.00 50.44 87 ALA A CA 1
ATOM 679 C C . ALA A 1 87 ? -21.564 25.439 20.369 1.00 50.44 87 ALA A C 1
ATOM 681 O O . ALA A 1 87 ? -21.637 24.256 20.703 1.00 50.44 87 ALA A O 1
ATOM 682 N N . GLU A 1 88 ? -22.204 25.901 19.291 1.00 51.56 88 GLU A N 1
ATOM 683 C CA . GLU A 1 88 ? -23.056 25.043 18.449 1.00 51.56 88 GLU A CA 1
ATOM 684 C C . GLU A 1 88 ? -22.248 24.251 17.407 1.00 51.56 88 GLU A C 1
ATOM 686 O O . GLU A 1 88 ? -22.586 23.100 17.114 1.00 51.56 88 GLU A O 1
ATOM 691 N N . ASP A 1 89 ? -21.128 24.806 16.934 1.00 53.16 89 ASP A N 1
ATOM 692 C CA . ASP A 1 89 ? -20.300 24.214 15.872 1.00 53.16 89 ASP A CA 1
ATOM 693 C C . ASP A 1 89 ? -19.570 22.938 16.333 1.00 53.16 89 ASP A C 1
ATOM 695 O O . ASP A 1 89 ? -19.520 21.939 15.620 1.00 53.16 89 ASP A O 1
ATOM 699 N N . GLU A 1 90 ? -19.108 22.885 17.588 1.00 55.53 90 GLU A N 1
ATOM 700 C CA . GLU A 1 90 ? -18.428 21.691 18.114 1.00 55.53 90 GLU A CA 1
ATOM 701 C C . GLU A 1 90 ? -19.334 20.453 18.221 1.00 55.53 90 GLU A C 1
ATOM 703 O O . GLU A 1 90 ? -18.844 19.320 18.289 1.00 55.53 90 GLU A O 1
ATOM 708 N N . SER A 1 91 ? -20.651 20.644 18.317 1.00 63.09 91 SER A N 1
ATOM 709 C CA . SER A 1 91 ? -21.600 19.538 18.467 1.00 63.09 91 SER A CA 1
ATOM 710 C C . SER A 1 91 ? -21.828 18.804 17.143 1.00 63.09 91 SER A C 1
ATOM 712 O O . SER A 1 91 ? -21.868 17.571 17.123 1.00 63.09 91 SER A O 1
ATOM 714 N N . SER A 1 92 ? -21.874 19.552 16.037 1.00 69.38 92 SER A N 1
ATOM 715 C CA . SER A 1 92 ? -22.104 19.030 14.691 1.00 69.38 92 SER A CA 1
ATOM 716 C C . SER A 1 92 ? -20.872 18.283 14.161 1.00 69.38 92 SER A C 1
ATOM 718 O O . SER A 1 92 ? -20.996 17.165 13.654 1.00 69.38 92 SER A O 1
ATOM 720 N N . GLU A 1 93 ? -19.671 18.828 14.387 1.00 75.44 93 GLU A N 1
ATOM 721 C CA . GLU A 1 93 ? -18.405 18.202 13.991 1.00 75.44 93 GLU A CA 1
ATOM 722 C C . GLU A 1 93 ? -18.186 16.855 14.693 1.00 75.44 93 GLU A C 1
ATOM 724 O O . GLU A 1 93 ? -17.784 15.866 14.071 1.00 75.44 93 GLU A O 1
ATOM 729 N N . LYS A 1 94 ? -18.491 16.774 15.996 1.00 79.25 94 LYS A N 1
ATOM 730 C CA . LYS A 1 94 ? -18.390 15.521 16.766 1.00 79.25 94 LYS A CA 1
ATOM 731 C C . LYS A 1 94 ? -19.338 14.455 16.224 1.00 79.25 94 LYS A C 1
ATOM 733 O O . LYS A 1 94 ? -18.968 13.279 16.163 1.00 79.25 94 LYS A O 1
ATOM 738 N N . GLU A 1 95 ? -20.536 14.854 15.811 1.00 83.44 95 GLU A N 1
ATOM 739 C CA . GLU A 1 95 ? -21.530 13.943 15.256 1.00 83.44 95 GLU A CA 1
ATOM 740 C C . GLU A 1 95 ? -21.125 13.430 13.864 1.00 83.44 95 GLU A C 1
ATOM 742 O O . GLU A 1 95 ? -21.239 12.234 13.583 1.00 83.44 95 GLU A O 1
ATOM 747 N N . GLU A 1 96 ? -20.565 14.289 13.009 1.00 86.56 96 GLU A N 1
ATOM 748 C CA . GLU A 1 96 ? -20.059 13.898 11.689 1.00 86.56 96 GLU A CA 1
ATOM 749 C C . GLU A 1 96 ? -18.851 12.952 11.790 1.00 86.56 96 GLU A C 1
ATOM 751 O O . GLU A 1 96 ? -18.796 11.918 11.112 1.00 86.56 96 GLU A O 1
ATOM 756 N N . VAL A 1 97 ? -17.924 13.230 12.711 1.00 85.50 97 VAL A N 1
ATOM 757 C CA . VAL A 1 97 ? -16.789 12.345 13.012 1.00 85.50 97 VAL A CA 1
ATOM 758 C C . VAL A 1 97 ? -17.269 10.977 13.498 1.00 85.50 97 VAL A C 1
ATOM 760 O O . VAL A 1 97 ? -16.736 9.947 13.068 1.00 85.50 97 VAL A O 1
ATOM 763 N N . PHE A 1 98 ? -18.290 10.940 14.359 1.00 88.38 98 PHE A N 1
ATOM 764 C CA . PHE A 1 98 ? -18.864 9.691 14.853 1.00 88.38 98 PHE A CA 1
ATOM 765 C C . PHE A 1 98 ? -19.498 8.871 13.721 1.00 88.38 98 PHE A C 1
ATOM 767 O O . PHE A 1 98 ? -19.158 7.697 13.555 1.00 88.38 98 PHE A O 1
ATOM 774 N N . ARG A 1 99 ? -20.313 9.497 12.862 1.00 91.69 99 ARG A N 1
ATOM 775 C CA . ARG A 1 99 ? -20.898 8.850 11.670 1.00 91.69 99 ARG A CA 1
ATOM 776 C C . ARG A 1 99 ? -19.821 8.294 10.740 1.00 91.69 99 ARG A C 1
ATOM 778 O O . ARG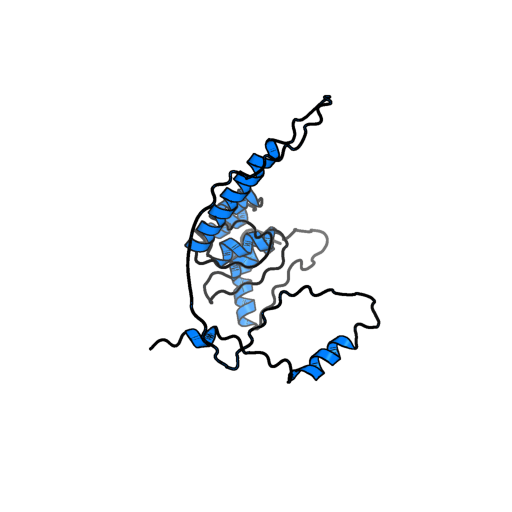 A 1 99 ? -19.914 7.161 10.261 1.00 91.69 99 ARG A O 1
ATOM 785 N N . GLN A 1 100 ? -18.754 9.058 10.512 1.00 88.81 100 GLN A N 1
ATOM 786 C CA . GLN A 1 100 ? -17.633 8.618 9.687 1.00 88.81 100 GLN A CA 1
ATOM 787 C C . GLN A 1 100 ? -16.903 7.419 10.309 1.00 88.81 100 GLN A C 1
ATOM 789 O O . GLN A 1 100 ? -16.457 6.521 9.586 1.00 88.81 100 GLN A O 1
ATOM 794 N N . LEU A 1 101 ? -16.771 7.385 11.637 1.00 89.50 101 LEU A N 1
ATOM 795 C CA . LEU A 1 101 ? -16.169 6.272 12.363 1.00 89.50 101 LEU A CA 1
ATOM 796 C C . LEU A 1 101 ? -17.023 5.004 12.262 1.00 89.50 101 LEU A C 1
ATOM 798 O O . LEU A 1 101 ? -16.479 3.936 11.971 1.00 89.50 101 LEU A O 1
ATOM 802 N N . GLU A 1 102 ? -18.338 5.118 12.444 1.00 92.56 102 GLU A N 1
ATOM 803 C CA . GLU A 1 102 ? -19.281 4.012 12.257 1.00 92.56 102 GLU A CA 1
ATOM 804 C C . GLU A 1 102 ? -19.196 3.448 10.840 1.00 92.56 102 GLU A C 1
ATOM 806 O O . GLU A 1 102 ? -19.007 2.243 10.659 1.00 92.56 102 GLU A O 1
ATOM 811 N N . TRP A 1 103 ? -19.209 4.322 9.831 1.00 92.25 103 TRP A N 1
ATOM 812 C CA . TRP A 1 103 ? -19.037 3.926 8.436 1.00 92.25 103 TRP A CA 1
ATOM 813 C C . TRP A 1 103 ? -17.709 3.200 8.195 1.00 92.25 103 TRP A C 1
ATOM 815 O O . TRP A 1 103 ? -17.667 2.132 7.579 1.00 92.25 103 TRP A O 1
ATOM 825 N N . ASN A 1 104 ? -16.607 3.730 8.733 1.00 94.44 104 ASN A N 1
ATOM 826 C CA . ASN A 1 104 ? -15.295 3.090 8.636 1.00 94.44 104 ASN A CA 1
ATOM 827 C C . ASN A 1 104 ? -15.294 1.696 9.284 1.00 94.44 104 ASN A C 1
ATOM 829 O O . ASN A 1 104 ? -14.649 0.781 8.768 1.00 94.44 104 ASN A O 1
ATOM 833 N N . ASN A 1 105 ? -16.011 1.513 10.395 1.00 94.06 105 ASN A N 1
ATOM 834 C CA . ASN A 1 105 ? -16.136 0.221 11.067 1.00 94.06 105 ASN A CA 1
ATOM 835 C C . ASN A 1 105 ? -16.971 -0.773 10.253 1.00 94.06 105 ASN A C 1
ATOM 837 O O . ASN A 1 105 ? -16.594 -1.943 10.161 1.00 94.06 105 ASN A O 1
ATOM 841 N N . ILE A 1 106 ? -18.041 -0.311 9.601 1.00 95.31 106 ILE A N 1
ATOM 842 C CA . ILE A 1 106 ? -18.834 -1.123 8.669 1.00 95.31 106 ILE A CA 1
ATOM 843 C C . ILE A 1 106 ? -17.961 -1.587 7.499 1.00 95.31 106 ILE A C 1
ATOM 845 O O . ILE A 1 106 ? -17.902 -2.782 7.218 1.00 95.31 106 ILE A O 1
ATOM 849 N N . LEU A 1 107 ? -17.208 -0.680 6.867 1.00 94.69 107 LEU A N 1
ATOM 850 C CA . LEU A 1 107 ? -16.293 -1.037 5.778 1.00 94.69 107 LEU A CA 1
ATOM 851 C C . LEU A 1 107 ? -15.249 -2.066 6.222 1.00 94.69 107 LEU A C 1
ATOM 853 O O . LEU A 1 107 ? -15.027 -3.063 5.536 1.00 94.69 107 LEU A O 1
ATOM 857 N N . ARG A 1 108 ? -14.625 -1.862 7.388 1.00 96.00 108 ARG A N 1
ATOM 858 C CA . ARG A 1 108 ? -13.649 -2.813 7.940 1.00 96.00 108 ARG A CA 1
ATOM 859 C C . ARG A 1 108 ? -14.267 -4.190 8.151 1.00 96.00 108 ARG A C 1
ATOM 861 O O . ARG A 1 108 ? -13.664 -5.179 7.749 1.00 96.00 108 ARG A O 1
ATOM 868 N N . LYS A 1 109 ? -15.480 -4.257 8.703 1.00 95.88 109 LYS A N 1
ATOM 869 C CA . LYS A 1 109 ? -16.209 -5.516 8.892 1.00 95.88 109 LYS A CA 1
ATOM 870 C C . LYS A 1 109 ? -16.510 -6.201 7.557 1.00 95.88 109 LYS A C 1
ATOM 872 O O . LYS A 1 109 ? -16.249 -7.393 7.430 1.00 95.88 109 LYS A O 1
ATOM 877 N N . ASN A 1 110 ? -16.979 -5.450 6.560 1.00 95.69 110 ASN A N 1
ATOM 878 C CA . ASN A 1 110 ? -17.326 -5.980 5.238 1.00 95.69 110 ASN A CA 1
ATOM 879 C C . ASN A 1 110 ? -16.120 -6.605 4.522 1.00 95.69 110 ASN A C 1
ATOM 881 O O . ASN A 1 110 ? -16.258 -7.634 3.869 1.00 95.69 110 ASN A O 1
ATOM 885 N N . TYR A 1 111 ? -14.932 -6.017 4.678 1.00 94.00 111 TYR A N 1
ATOM 886 C CA . TYR A 1 111 ? -13.697 -6.524 4.071 1.00 94.00 111 TYR A CA 1
ATOM 887 C C . TYR A 1 111 ? -12.880 -7.452 4.988 1.00 94.00 111 TYR A C 1
ATOM 889 O O . TYR A 1 111 ? -11.770 -7.836 4.617 1.00 94.00 111 TYR A O 1
ATOM 897 N N . GLY A 1 112 ? -13.380 -7.803 6.180 1.00 94.31 112 GLY A N 1
ATOM 898 C CA . GLY A 1 112 ? -12.663 -8.659 7.137 1.00 94.31 112 GLY A CA 1
ATOM 899 C C . GLY A 1 112 ? -11.366 -8.040 7.674 1.00 94.31 112 GLY A C 1
ATOM 900 O O . GLY A 1 112 ? -10.383 -8.739 7.914 1.00 94.31 112 GLY A O 1
ATOM 901 N N . ILE A 1 113 ? -11.329 -6.715 7.815 1.00 96.50 113 ILE A N 1
ATOM 902 C CA . ILE A 1 113 ? -10.167 -5.958 8.280 1.00 96.50 113 ILE A CA 1
ATOM 903 C C . ILE A 1 113 ? -10.268 -5.775 9.793 1.00 96.50 113 ILE A C 1
ATOM 905 O O . ILE A 1 113 ? -11.141 -5.070 10.296 1.00 96.50 113 ILE A O 1
ATOM 909 N N . HIS A 1 114 ? -9.308 -6.340 10.516 1.00 95.38 114 HIS A N 1
ATOM 910 C CA . HIS A 1 114 ? -9.120 -6.076 11.937 1.00 95.38 114 HIS A CA 1
ATOM 911 C C . HIS A 1 114 ? -8.010 -5.049 12.124 1.00 95.38 114 HIS A C 1
ATOM 913 O O . HIS A 1 114 ? -6.927 -5.186 11.554 1.00 95.38 114 HIS A O 1
ATOM 919 N N . VAL A 1 115 ? -8.277 -4.015 12.922 1.00 95.25 115 VAL A N 1
ATOM 920 C CA . VAL A 1 115 ? -7.298 -2.966 13.209 1.00 95.25 115 VAL A CA 1
ATOM 921 C C . VAL A 1 115 ? -7.244 -2.697 14.701 1.00 95.25 115 VAL A C 1
ATOM 923 O O . VAL A 1 115 ? -8.271 -2.631 15.370 1.00 95.25 115 VAL A O 1
ATOM 926 N N . SER A 1 116 ? -6.030 -2.507 15.199 1.00 93.44 116 SER A N 1
ATOM 927 C CA . SER A 1 116 ? -5.732 -2.058 16.553 1.00 93.44 116 SER A CA 1
ATOM 928 C C . SER A 1 116 ? -4.887 -0.789 16.489 1.00 93.44 116 SER A C 1
ATOM 930 O O . SER A 1 116 ? -3.983 -0.695 15.658 1.00 93.44 116 SER A O 1
ATOM 932 N N . GLY A 1 117 ? -5.148 0.165 17.380 1.00 91.50 117 GLY A N 1
ATOM 933 C CA . GLY A 1 117 ? -4.386 1.409 17.498 1.00 91.50 117 GLY A CA 1
ATOM 934 C C . GLY A 1 117 ? -5.278 2.645 17.566 1.00 91.50 117 GLY A C 1
ATOM 935 O O . GLY A 1 117 ? -6.470 2.590 17.274 1.00 91.50 117 GLY A O 1
ATOM 936 N N . SER A 1 118 ? -4.691 3.775 17.953 1.00 91.31 118 SER A N 1
ATOM 937 C CA . SER A 1 118 ? -5.365 5.074 17.987 1.00 91.31 118 SER A CA 1
ATOM 938 C C . SER A 1 118 ? -5.310 5.771 16.624 1.00 91.31 118 SER A C 1
ATOM 940 O O . SER A 1 118 ? -4.411 5.508 15.818 1.00 91.31 118 SER A O 1
ATOM 942 N N . ASN A 1 119 ? -6.277 6.657 16.361 1.00 89.88 119 ASN A N 1
ATOM 943 C CA . ASN A 1 119 ? -6.326 7.550 15.194 1.00 89.88 119 ASN A CA 1
ATOM 944 C C . ASN A 1 119 ? -6.081 6.857 13.833 1.00 89.88 119 ASN A C 1
ATOM 946 O O . ASN A 1 119 ? -5.250 7.279 13.025 1.00 89.88 119 ASN A O 1
ATOM 950 N N . VAL A 1 120 ? -6.718 5.705 13.612 1.00 92.94 120 VAL A N 1
ATOM 951 C CA . VAL A 1 120 ? -6.553 4.927 12.377 1.00 92.94 120 VAL A CA 1
ATOM 952 C C . VAL A 1 120 ? -7.297 5.626 11.231 1.00 92.94 120 VAL A C 1
ATOM 954 O O . VAL A 1 120 ? -8.517 5.783 11.332 1.00 92.94 120 VAL A O 1
ATOM 957 N N . PRO A 1 121 ? -6.620 5.981 10.122 1.00 94.38 121 PRO A N 1
ATOM 958 C CA . PRO A 1 121 ? -7.272 6.628 8.992 1.00 94.38 121 PRO A CA 1
ATOM 959 C C . PRO A 1 121 ? -8.334 5.727 8.347 1.00 94.38 121 PRO A C 1
ATOM 961 O O . PRO A 1 121 ? -8.288 4.491 8.435 1.00 94.38 121 PRO A O 1
ATOM 964 N N . SER A 1 122 ? -9.294 6.378 7.689 1.00 94.94 122 SER A N 1
ATOM 965 C CA . SER A 1 122 ? -10.371 5.727 6.939 1.00 94.94 122 SER A CA 1
ATOM 966 C C . SER A 1 122 ? -9.798 4.756 5.890 1.00 94.94 122 SER A C 1
ATOM 968 O O . SER A 1 122 ? -8.816 5.100 5.222 1.00 94.94 122 SER A O 1
ATOM 970 N N . PRO A 1 123 ? -10.349 3.533 5.762 1.00 96.31 123 PRO A N 1
ATOM 971 C CA . PRO A 1 123 ? -9.917 2.585 4.742 1.00 96.31 123 PRO A CA 1
ATOM 972 C C . PRO A 1 123 ? -10.301 3.080 3.340 1.00 96.31 123 PRO A C 1
ATOM 974 O O . PRO A 1 123 ? -11.377 3.643 3.151 1.00 96.31 123 PRO A O 1
ATOM 977 N N . LEU A 1 124 ? -9.449 2.817 2.348 1.00 95.56 124 LEU A N 1
ATOM 978 C CA . LEU A 1 124 ? -9.727 3.163 0.951 1.00 95.56 124 LEU A CA 1
ATOM 979 C C . LEU A 1 124 ? -10.883 2.326 0.393 1.00 95.56 124 LEU A C 1
ATOM 981 O O . LEU A 1 124 ? -10.928 1.100 0.556 1.00 95.56 124 LEU A O 1
ATOM 985 N N . GLN A 1 125 ? -11.777 2.980 -0.343 1.00 93.56 125 GLN A N 1
ATOM 986 C CA . GLN A 1 125 ? -12.855 2.319 -1.078 1.00 93.56 125 GLN A CA 1
ATOM 987 C C . GLN A 1 125 ? -12.444 1.987 -2.517 1.00 93.56 125 GLN A C 1
ATOM 989 O O . GLN A 1 125 ? -12.707 0.882 -2.986 1.00 93.56 125 GLN A O 1
ATOM 994 N N . SER A 1 126 ? -11.741 2.902 -3.181 1.00 94.81 126 SER A N 1
ATOM 995 C CA . SER A 1 126 ? -11.229 2.740 -4.547 1.00 94.81 126 SER A CA 1
ATOM 996 C C . SER A 1 126 ? -9.821 3.330 -4.664 1.00 94.81 126 SER A C 1
ATOM 998 O O . SER A 1 126 ? -9.414 4.164 -3.853 1.00 94.81 126 SER A O 1
ATOM 1000 N N . PHE A 1 127 ? -9.072 2.926 -5.691 1.00 94.69 127 PHE A N 1
ATOM 1001 C CA . PHE A 1 127 ? -7.809 3.576 -6.039 1.00 94.69 127 PHE A CA 1
ATOM 1002 C C . PHE A 1 127 ? -8.000 5.029 -6.496 1.00 94.69 127 PHE A C 1
ATOM 1004 O O . PHE A 1 127 ? -7.105 5.845 -6.280 1.00 94.69 127 PHE A O 1
ATOM 1011 N N . ASP A 1 128 ? -9.164 5.393 -7.040 1.00 93.38 128 ASP A N 1
ATOM 1012 C CA . ASP A 1 128 ? -9.453 6.772 -7.467 1.00 93.38 128 ASP A CA 1
ATOM 1013 C C . ASP A 1 128 ? -9.428 7.768 -6.304 1.00 93.38 128 ASP A C 1
ATOM 1015 O O . ASP A 1 128 ? -9.041 8.929 -6.456 1.00 93.38 128 ASP A O 1
ATOM 1019 N N . GLU A 1 129 ? -9.752 7.289 -5.105 1.00 93.75 129 GLU A N 1
ATOM 1020 C CA . GLU A 1 129 ? -9.699 8.052 -3.862 1.00 93.75 129 GLU A CA 1
ATOM 1021 C C . GLU A 1 129 ? -8.274 8.535 -3.539 1.00 93.75 129 GLU A C 1
ATOM 1023 O O . GLU A 1 129 ? -8.080 9.575 -2.908 1.00 93.75 129 GLU A O 1
ATOM 1028 N N . LEU A 1 130 ? -7.244 7.837 -4.035 1.00 93.56 130 LEU A N 1
ATOM 1029 C CA . LEU A 1 130 ? -5.854 8.276 -3.901 1.00 93.56 130 LEU A CA 1
ATOM 1030 C C . LEU A 1 130 ? -5.595 9.585 -4.650 1.00 93.56 130 LEU A C 1
ATOM 1032 O O . LEU A 1 130 ? -4.761 10.385 -4.217 1.00 93.56 130 LEU A O 1
ATOM 1036 N N . LYS A 1 131 ? -6.298 9.826 -5.763 1.00 93.06 131 LYS A N 1
ATOM 1037 C CA . LYS A 1 131 ? -6.196 11.077 -6.523 1.00 93.06 131 LYS A CA 1
ATOM 1038 C C . LYS A 1 131 ? -6.746 12.245 -5.714 1.00 93.06 131 LYS A C 1
ATOM 1040 O O . LYS A 1 131 ? -6.092 13.280 -5.633 1.00 93.06 131 LYS A O 1
ATOM 1045 N N . THR A 1 132 ? -7.922 12.067 -5.113 1.00 92.75 132 THR A N 1
ATOM 1046 C CA . THR A 1 132 ? -8.645 13.129 -4.402 1.00 92.75 132 THR A CA 1
ATOM 1047 C C . THR A 1 132 ? -8.066 13.382 -3.012 1.00 92.75 132 THR A C 1
ATOM 1049 O O . THR A 1 132 ? -7.715 14.518 -2.707 1.00 92.75 132 THR A O 1
ATOM 1052 N N . ARG A 1 133 ? -7.882 12.338 -2.190 1.00 93.62 133 ARG A N 1
ATOM 1053 C CA . ARG A 1 133 ? -7.417 12.475 -0.795 1.00 93.62 133 ARG A CA 1
ATOM 1054 C C . ARG A 1 133 ? -5.915 12.714 -0.671 1.00 93.62 133 ARG A C 1
ATOM 1056 O O . ARG A 1 133 ? -5.481 13.471 0.190 1.00 93.62 133 ARG A O 1
ATOM 1063 N N . TYR A 1 134 ? -5.111 12.082 -1.527 1.00 92.12 134 TYR A N 1
ATOM 1064 C CA . TYR A 1 134 ? -3.650 12.046 -1.370 1.00 92.12 134 TYR A CA 1
ATOM 1065 C C . TYR A 1 134 ? -2.882 12.659 -2.544 1.00 92.12 134 TYR A C 1
ATOM 1067 O O . TYR A 1 134 ? -1.660 12.519 -2.615 1.00 92.1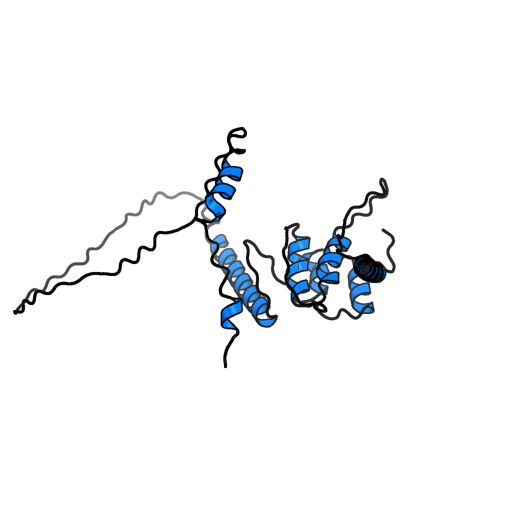2 134 TYR A O 1
ATOM 1075 N N . LYS A 1 135 ? -3.579 13.342 -3.466 1.00 91.88 135 LYS A N 1
ATOM 1076 C CA . LYS A 1 135 ? -2.989 13.989 -4.652 1.00 91.88 135 LYS A CA 1
ATOM 1077 C C . LYS A 1 135 ? -2.095 13.028 -5.447 1.00 91.88 135 LYS A C 1
ATOM 1079 O O . LYS A 1 135 ? -1.002 13.385 -5.893 1.00 91.88 135 LYS A O 1
ATOM 1084 N N . CYS A 1 136 ? -2.546 11.779 -5.590 1.00 90.56 136 CYS A N 1
ATOM 1085 C CA . CYS A 1 136 ? -1.811 10.761 -6.325 1.00 90.56 136 CYS A CA 1
ATOM 1086 C C . CYS A 1 136 ? -1.597 11.186 -7.782 1.00 90.56 136 CYS A C 1
ATOM 1088 O O . CYS A 1 136 ? -2.487 11.716 -8.450 1.00 90.56 136 CYS A O 1
ATOM 1090 N N . LYS A 1 137 ? -0.382 10.951 -8.275 1.00 90.12 137 LYS A N 1
ATOM 1091 C CA . LYS A 1 137 ? 0.023 11.305 -9.635 1.00 90.12 137 LYS A CA 1
ATOM 1092 C C . LYS A 1 137 ? -0.669 10.364 -10.630 1.00 90.12 137 LYS A C 1
ATOM 1094 O O . LYS A 1 137 ? -0.670 9.152 -10.435 1.00 90.12 137 LYS A O 1
ATOM 1099 N N . SER A 1 138 ? -1.176 10.916 -11.732 1.00 90.69 138 SER A N 1
ATOM 1100 C CA . SER A 1 138 ? -1.970 10.188 -12.737 1.00 90.69 138 SER A CA 1
ATOM 1101 C C . SER A 1 138 ? -1.274 8.961 -13.332 1.00 90.69 138 SER A C 1
ATOM 1103 O O . SER A 1 138 ? -1.938 7.957 -13.569 1.00 90.69 138 SER A O 1
ATOM 1105 N N . TYR A 1 139 ? 0.052 9.007 -13.526 1.00 91.50 139 TYR A N 1
ATOM 1106 C CA . TYR A 1 139 ? 0.804 7.868 -14.072 1.00 91.50 139 TYR A CA 1
ATOM 1107 C C . TYR A 1 139 ? 0.650 6.605 -13.210 1.00 91.50 139 TYR A C 1
ATOM 1109 O O . TYR A 1 139 ? 0.556 5.514 -13.752 1.00 91.50 139 TYR A O 1
ATOM 1117 N N . LEU A 1 140 ? 0.581 6.745 -11.880 1.00 92.31 140 LEU A N 1
ATOM 1118 C CA . LEU A 1 140 ? 0.508 5.593 -10.986 1.00 92.31 140 LEU A CA 1
ATOM 1119 C C . LEU A 1 140 ? -0.861 4.910 -11.089 1.00 92.31 140 LEU A C 1
ATOM 1121 O O . LEU A 1 140 ? -0.926 3.691 -11.168 1.00 92.31 140 LEU A O 1
ATOM 1125 N N . LEU A 1 141 ? -1.939 5.696 -11.166 1.00 92.81 141 LEU A N 1
ATOM 1126 C CA . LEU A 1 141 ? -3.298 5.180 -11.359 1.00 92.81 141 LEU A CA 1
ATOM 1127 C C . LEU A 1 141 ? -3.480 4.540 -12.738 1.00 92.81 141 LEU A C 1
ATOM 1129 O O . LEU A 1 141 ? -4.114 3.496 -12.846 1.00 92.81 141 LEU A O 1
ATOM 1133 N N . ARG A 1 142 ? -2.871 5.118 -13.783 1.00 93.31 142 ARG A N 1
ATOM 1134 C CA . ARG A 1 142 ? -2.840 4.497 -15.112 1.00 93.31 142 ARG A CA 1
ATOM 1135 C C . ARG A 1 142 ? -2.145 3.137 -15.062 1.00 93.31 142 ARG A C 1
ATOM 1137 O O . ARG A 1 142 ? -2.717 2.153 -15.513 1.00 93.31 142 ARG A O 1
ATOM 1144 N N . ASN A 1 143 ? -0.964 3.074 -14.449 1.00 93.69 143 ASN A N 1
ATOM 1145 C CA . ASN A 1 143 ? -0.220 1.824 -14.305 1.00 93.69 143 ASN A CA 1
ATOM 1146 C C . ASN A 1 143 ? -1.004 0.805 -13.461 1.00 93.69 143 ASN A C 1
ATOM 1148 O O . ASN A 1 143 ? -0.919 -0.393 -13.712 1.00 93.69 143 ASN A O 1
ATOM 1152 N N . PHE A 1 144 ? -1.799 1.254 -12.482 1.00 94.06 144 PHE A N 1
ATOM 1153 C CA . PHE A 1 144 ? -2.680 0.358 -11.735 1.00 94.06 144 PHE A CA 1
ATOM 1154 C C . PHE A 1 144 ? -3.731 -0.290 -12.640 1.00 94.06 144 PHE A C 1
ATOM 1156 O O . PHE A 1 144 ? -3.881 -1.510 -12.612 1.00 94.06 144 PHE A O 1
ATOM 1163 N N . ALA A 1 145 ? -4.394 0.506 -13.479 1.00 92.56 145 ALA A N 1
ATOM 1164 C CA . ALA A 1 145 ? -5.382 0.013 -14.433 1.00 92.56 145 ALA A CA 1
ATOM 1165 C C . ALA A 1 145 ? -4.763 -0.930 -15.483 1.00 92.56 145 ALA A C 1
ATOM 1167 O O . ALA A 1 145 ? -5.304 -2.005 -15.728 1.00 92.56 145 ALA A O 1
ATOM 1168 N N . GLU A 1 146 ? -3.605 -0.577 -16.050 1.00 93.69 146 GLU A N 1
ATOM 1169 C CA . GLU A 1 146 ? -2.885 -1.398 -17.042 1.00 93.69 146 GLU A CA 1
ATOM 1170 C C . GLU A 1 146 ? -2.436 -2.752 -16.472 1.00 93.69 146 GLU A C 1
ATOM 1172 O O . GLU A 1 146 ? -2.471 -3.768 -17.164 1.00 93.69 146 GLU A O 1
ATOM 1177 N N . LEU A 1 147 ? -2.057 -2.789 -15.191 1.00 92.88 147 LEU A N 1
ATOM 1178 C CA . LEU A 1 147 ? -1.672 -4.018 -14.491 1.00 92.88 147 LEU A CA 1
ATOM 1179 C C . LEU A 1 147 ? -2.873 -4.816 -13.954 1.00 92.88 147 LEU A C 1
ATOM 1181 O O . LEU A 1 147 ? -2.675 -5.870 -13.347 1.00 92.88 147 LEU A O 1
ATOM 1185 N N . GLY A 1 148 ? -4.104 -4.342 -14.172 1.00 92.88 148 GLY A N 1
ATOM 1186 C CA . GLY A 1 148 ? -5.331 -5.026 -13.763 1.00 92.88 148 GLY A CA 1
ATOM 1187 C C . GLY A 1 148 ? -5.693 -4.863 -12.284 1.00 92.88 148 GLY A C 1
ATOM 1188 O O . GLY A 1 148 ? -6.468 -5.658 -11.750 1.00 92.88 148 GLY A O 1
ATOM 1189 N N . TYR A 1 149 ? -5.162 -3.849 -11.595 1.00 93.19 149 TYR A N 1
ATOM 1190 C CA . TYR A 1 149 ? -5.590 -3.506 -10.238 1.00 93.19 149 TYR A CA 1
ATOM 1191 C C . TYR A 1 149 ? -6.896 -2.706 -10.286 1.00 93.19 149 TYR A C 1
ATOM 1193 O O . TYR A 1 149 ? -6.888 -1.478 -10.291 1.00 93.19 149 TYR A O 1
ATOM 1201 N N . VAL A 1 150 ? -8.021 -3.422 -10.329 1.00 91.19 150 VAL A N 1
ATOM 1202 C CA . VAL A 1 150 ? -9.362 -2.816 -10.381 1.00 91.19 150 VAL A CA 1
ATOM 1203 C C . VAL A 1 150 ? -9.764 -2.249 -9.018 1.00 91.19 150 VAL A C 1
ATOM 1205 O O . VAL A 1 150 ? -10.131 -1.084 -8.910 1.00 91.19 150 VAL A O 1
ATOM 1208 N N . GLU A 1 151 ? -9.634 -3.050 -7.959 1.00 94.19 151 GLU A N 1
ATOM 1209 C CA . GLU A 1 151 ? -10.011 -2.659 -6.599 1.00 94.19 151 GLU A CA 1
ATOM 1210 C C . GLU A 1 151 ? -8.912 -2.977 -5.578 1.00 94.19 151 GLU A C 1
ATOM 1212 O O . GLU A 1 151 ? -8.196 -3.976 -5.724 1.00 94.19 151 GLU A O 1
ATOM 1217 N N . PRO A 1 152 ? -8.777 -2.164 -4.513 1.00 96.38 152 PRO A N 1
ATOM 1218 C CA . PRO A 1 152 ? -7.806 -2.432 -3.466 1.00 96.38 152 PRO A CA 1
ATOM 1219 C C . PRO A 1 152 ? -8.190 -3.673 -2.650 1.00 96.38 152 PRO A C 1
ATOM 1221 O O . PRO A 1 152 ? -9.331 -3.845 -2.213 1.00 96.38 152 PRO A O 1
ATOM 1224 N N . THR A 1 153 ? -7.209 -4.531 -2.373 1.00 96.50 153 THR A N 1
ATOM 1225 C CA . THR A 1 153 ? -7.397 -5.693 -1.489 1.00 96.50 153 THR A CA 1
ATOM 1226 C C . THR A 1 153 ? -7.554 -5.254 -0.026 1.00 96.50 153 THR A C 1
ATO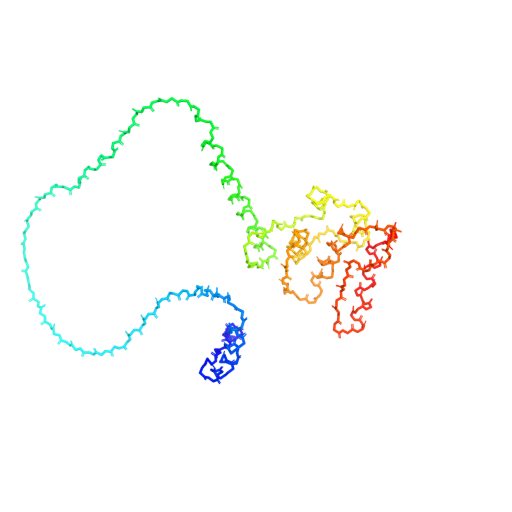M 1228 O O . THR A 1 153 ? -7.104 -4.162 0.330 1.00 96.50 153 THR A O 1
ATOM 1231 N N . PRO A 1 154 ? -8.117 -6.084 0.877 1.00 97.00 154 PRO A N 1
ATOM 1232 C CA . PRO A 1 154 ? -8.361 -5.686 2.270 1.00 97.00 154 PRO A CA 1
ATOM 1233 C C . PRO A 1 154 ? -7.135 -5.096 2.982 1.00 97.00 154 PRO A C 1
ATOM 1235 O O . PRO A 1 154 ? -7.234 -4.079 3.668 1.00 97.00 154 PRO A O 1
ATOM 1238 N N . ILE A 1 155 ? -5.949 -5.675 2.758 1.00 96.81 155 ILE A N 1
ATOM 1239 C CA . ILE A 1 155 ? -4.711 -5.156 3.348 1.00 96.81 155 ILE A CA 1
ATOM 1240 C C . ILE A 1 155 ? -4.297 -3.812 2.739 1.00 96.81 155 ILE A C 1
ATOM 1242 O O . ILE A 1 155 ? -3.840 -2.934 3.462 1.00 96.81 155 ILE A O 1
ATOM 1246 N N . GLN A 1 156 ? -4.489 -3.614 1.432 1.00 97.12 156 GLN A N 1
ATOM 1247 C CA . GLN A 1 156 ? -4.175 -2.358 0.743 1.00 97.12 156 GLN A CA 1
ATOM 1248 C C . GLN A 1 156 ? -5.103 -1.230 1.197 1.00 97.12 156 GLN A C 1
ATOM 1250 O O . GLN A 1 156 ? -4.625 -0.123 1.446 1.00 97.12 156 GLN A O 1
ATOM 1255 N N . ARG A 1 157 ? -6.399 -1.535 1.378 1.00 97.06 157 ARG A N 1
ATOM 1256 C CA . ARG A 1 157 ? -7.421 -0.581 1.830 1.00 97.06 157 ARG A CA 1
ATOM 1257 C C . ARG A 1 157 ? -7.011 0.126 3.113 1.00 97.06 157 ARG A C 1
ATOM 1259 O O . ARG A 1 157 ? -7.187 1.332 3.216 1.00 97.06 157 ARG A O 1
ATOM 1266 N N . GLN A 1 158 ? -6.437 -0.604 4.069 1.00 96.62 158 GLN A N 1
ATOM 1267 C CA . GLN A 1 158 ? -6.031 -0.028 5.349 1.00 96.62 158 GLN A CA 1
ATOM 1268 C C . GLN A 1 158 ? -4.552 0.381 5.399 1.00 96.62 158 GLN A C 1
ATOM 1270 O O . GLN A 1 158 ? -4.237 1.406 5.999 1.00 96.62 158 GLN A O 1
ATOM 1275 N N . ALA A 1 159 ? -3.639 -0.370 4.777 1.00 97.00 159 ALA A N 1
ATOM 1276 C CA . ALA A 1 159 ? -2.201 -0.104 4.871 1.00 97.00 159 ALA A CA 1
ATOM 1277 C C . ALA A 1 159 ? -1.771 1.156 4.111 1.00 97.00 159 ALA A C 1
ATOM 1279 O O . ALA A 1 159 ? -0.985 1.942 4.634 1.00 97.00 159 ALA A O 1
ATOM 1280 N N . ILE A 1 160 ? -2.290 1.371 2.896 1.00 96.88 160 ILE A N 1
ATOM 1281 C CA . ILE A 1 160 ? -1.922 2.529 2.070 1.00 96.88 160 ILE A CA 1
ATOM 1282 C C . ILE A 1 160 ? -2.219 3.854 2.797 1.00 96.88 160 ILE A C 1
ATOM 1284 O O . ILE A 1 160 ? -1.286 4.648 2.938 1.00 96.88 160 ILE A O 1
ATOM 1288 N N . PRO A 1 161 ? -3.437 4.117 3.319 1.00 96.44 161 PRO A N 1
ATOM 1289 C CA . PRO A 1 161 ? -3.716 5.383 3.997 1.00 96.44 161 PRO A CA 1
ATOM 1290 C C . PRO A 1 161 ? -2.901 5.553 5.290 1.00 96.44 161 PRO A C 1
ATOM 1292 O O . PRO A 1 161 ? -2.437 6.658 5.578 1.00 96.44 161 PRO A O 1
ATOM 1295 N N . VAL A 1 162 ? -2.646 4.469 6.037 1.00 96.06 162 VAL A N 1
ATOM 1296 C CA . VAL A 1 162 ? -1.789 4.500 7.240 1.00 96.06 162 VAL A CA 1
ATOM 1297 C C . VAL A 1 162 ? -0.356 4.887 6.872 1.00 96.06 162 VAL A C 1
ATOM 1299 O O . VAL A 1 162 ? 0.192 5.836 7.429 1.00 96.06 162 VAL A O 1
ATOM 1302 N N . LEU A 1 163 ? 0.243 4.228 5.883 1.00 95.88 163 LEU A N 1
ATOM 1303 C CA . LEU A 1 163 ? 1.611 4.522 5.457 1.00 95.88 163 LEU A CA 1
ATOM 1304 C C . LEU A 1 163 ? 1.732 5.917 4.832 1.00 95.88 163 LEU A C 1
ATOM 1306 O O . LEU A 1 163 ? 2.740 6.600 5.039 1.00 95.88 163 LEU A O 1
ATOM 1310 N N . LEU A 1 164 ? 0.709 6.388 4.112 1.00 95.00 164 LEU A N 1
ATOM 1311 C CA . LEU A 1 164 ? 0.670 7.754 3.583 1.00 95.00 164 LEU A CA 1
ATOM 1312 C C . LEU A 1 164 ? 0.616 8.801 4.699 1.00 95.00 164 LEU A C 1
ATOM 1314 O O . LEU A 1 164 ? 1.353 9.782 4.604 1.00 95.00 164 LEU A O 1
ATOM 1318 N N . SER A 1 165 ? -0.106 8.539 5.797 1.00 93.44 165 SER A N 1
ATOM 1319 C CA . SER A 1 165 ? -0.100 9.402 6.992 1.00 93.44 165 SER A CA 1
ATOM 1320 C C . SER A 1 165 ? 1.252 9.477 7.718 1.00 93.44 165 SER A C 1
ATOM 1322 O O . SER A 1 165 ? 1.410 10.279 8.629 1.00 93.44 165 SER A O 1
ATOM 1324 N N . GLY A 1 166 ? 2.250 8.683 7.303 1.00 92.00 166 GLY A N 1
ATOM 1325 C CA . GLY A 1 166 ? 3.590 8.701 7.905 1.00 92.00 166 GLY A CA 1
ATOM 1326 C C . GLY A 1 166 ? 3.670 7.952 9.230 1.00 92.00 166 GLY A C 1
ATOM 1327 O O . GLY A 1 166 ? 4.609 8.162 9.987 1.00 92.00 166 GLY A O 1
ATOM 1328 N N . ARG A 1 167 ? 2.698 7.079 9.497 1.00 92.81 167 ARG A N 1
ATOM 1329 C CA . ARG A 1 167 ? 2.667 6.247 10.693 1.00 92.81 167 ARG A CA 1
ATOM 1330 C C . ARG A 1 167 ? 3.388 4.931 10.467 1.00 92.81 167 ARG A C 1
ATOM 1332 O O . ARG A 1 167 ? 3.370 4.373 9.367 1.00 92.81 167 ARG A O 1
ATOM 1339 N N . GLU A 1 168 ? 3.954 4.415 11.547 1.00 92.88 168 GLU A N 1
ATOM 1340 C CA . GLU A 1 168 ? 4.406 3.034 11.613 1.00 92.88 168 GLU A CA 1
ATOM 1341 C C . GLU A 1 168 ? 3.212 2.084 11.542 1.00 92.88 168 GLU A C 1
ATOM 1343 O O . GLU A 1 168 ? 2.101 2.391 11.986 1.00 92.88 168 GLU A O 1
ATOM 1348 N N . PHE A 1 169 ? 3.438 0.925 10.938 1.00 92.06 169 PHE A N 1
ATOM 1349 C CA . PHE A 1 169 ? 2.375 -0.003 10.608 1.00 92.06 169 PHE A CA 1
ATOM 1350 C C . PHE A 1 169 ? 2.879 -1.436 10.682 1.00 92.06 169 PHE A C 1
ATOM 1352 O O . PHE A 1 169 ? 3.901 -1.781 10.088 1.00 92.06 169 PHE A O 1
ATOM 1359 N N . PHE A 1 170 ? 2.113 -2.279 11.367 1.00 94.62 170 PHE A N 1
ATOM 1360 C CA . PHE A 1 170 ? 2.301 -3.720 11.375 1.00 94.62 170 PHE A CA 1
ATOM 1361 C C . PHE A 1 170 ? 1.122 -4.385 10.663 1.00 94.62 170 PHE A C 1
ATOM 1363 O O . PHE A 1 170 ? -0.038 -4.120 10.976 1.00 94.62 170 PHE A O 1
ATOM 1370 N N . ALA A 1 171 ? 1.428 -5.261 9.707 1.00 94.06 171 ALA A N 1
ATOM 1371 C CA . ALA A 1 171 ? 0.448 -5.972 8.898 1.00 94.06 171 ALA A CA 1
ATOM 1372 C C . ALA A 1 171 ? 0.633 -7.480 9.004 1.00 94.06 171 ALA A C 1
ATOM 1374 O O . ALA A 1 171 ? 1.716 -7.993 8.723 1.00 94.06 171 ALA A O 1
ATOM 1375 N N . CYS A 1 172 ? -0.463 -8.193 9.251 1.00 94.56 172 CYS A N 1
ATOM 1376 C CA . CYS A 1 172 ? -0.537 -9.634 9.057 1.00 94.56 172 CYS A CA 1
ATOM 1377 C C . CYS A 1 172 ? -1.550 -9.945 7.951 1.00 94.56 172 CYS A C 1
ATOM 1379 O O . CYS A 1 172 ? -2.707 -9.542 8.029 1.00 94.56 172 CYS A O 1
ATOM 1381 N N . ALA A 1 173 ? -1.110 -10.636 6.899 1.00 94.62 173 ALA A N 1
ATOM 1382 C CA . ALA A 1 173 ? -1.989 -11.140 5.846 1.00 94.62 173 ALA A CA 1
ATOM 1383 C C . ALA A 1 173 ? -1.341 -12.339 5.139 1.00 94.62 173 ALA A C 1
ATOM 1385 O O . ALA A 1 173 ? -0.111 -12.434 5.075 1.00 94.62 173 ALA A O 1
ATOM 1386 N N . SER A 1 174 ? -2.145 -13.218 4.541 1.00 94.00 174 SER A N 1
ATOM 1387 C CA . SER A 1 174 ? -1.682 -14.406 3.807 1.00 94.00 174 SER A CA 1
ATOM 1388 C C . SER A 1 174 ? -0.904 -14.062 2.528 1.00 94.00 174 SER A C 1
ATOM 1390 O O . SER A 1 174 ? -0.976 -12.951 1.9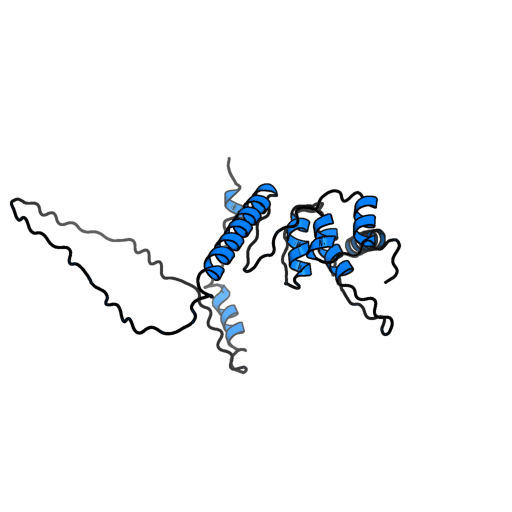95 1.00 94.00 174 SER A O 1
ATOM 1392 N N . THR A 1 175 ? -0.081 -14.985 2.029 1.00 91.38 175 THR A N 1
ATOM 1393 C CA . THR A 1 175 ? 0.576 -14.832 0.716 1.00 91.38 175 THR A CA 1
ATOM 1394 C C . THR A 1 175 ? -0.482 -14.724 -0.385 1.00 91.38 175 THR A C 1
ATOM 1396 O O . THR A 1 175 ? -1.495 -15.407 -0.330 1.00 91.38 175 THR A O 1
ATOM 1399 N N . GLY A 1 176 ? -0.274 -13.832 -1.358 1.00 90.75 176 GLY A N 1
ATOM 1400 C CA . GLY A 1 176 ? -1.264 -13.547 -2.406 1.00 90.75 176 GLY A CA 1
ATOM 1401 C C . GLY A 1 176 ? -2.277 -12.449 -2.059 1.00 90.75 176 GLY A C 1
ATOM 1402 O O . GLY A 1 176 ? -2.951 -11.959 -2.952 1.00 90.75 176 GLY A O 1
ATOM 1403 N N . SER A 1 177 ? -2.319 -11.951 -0.817 1.00 92.06 177 SER A N 1
ATOM 1404 C CA . SER A 1 177 ? -3.256 -10.885 -0.411 1.00 92.06 177 SER A CA 1
ATOM 1405 C C . SER A 1 177 ? -2.947 -9.483 -0.965 1.00 92.06 177 SER A C 1
ATOM 1407 O O . SER A 1 177 ? -3.616 -8.513 -0.614 1.00 92.06 177 SER A O 1
ATOM 1409 N N . GLY A 1 178 ? -1.912 -9.333 -1.798 1.00 93.62 178 GLY A N 1
ATOM 1410 C CA . GLY A 1 178 ? -1.530 -8.040 -2.372 1.00 93.62 178 GLY A CA 1
ATOM 1411 C C . GLY A 1 178 ? -0.694 -7.136 -1.454 1.00 93.62 178 GLY A C 1
ATOM 1412 O O . GLY A 1 178 ? -0.618 -5.933 -1.704 1.00 93.62 178 GLY A O 1
ATOM 1413 N N . LYS A 1 179 ? -0.031 -7.693 -0.423 1.00 95.75 179 LYS A N 1
ATOM 1414 C CA . LYS A 1 179 ? 0.861 -6.943 0.495 1.00 95.75 179 LYS A CA 1
ATOM 1415 C C . LYS A 1 179 ? 1.930 -6.116 -0.222 1.00 95.75 179 LYS A C 1
ATOM 1417 O O . LYS A 1 179 ? 2.263 -5.039 0.251 1.00 95.75 179 LYS A O 1
ATOM 1422 N N . THR A 1 180 ? 2.456 -6.602 -1.348 1.00 95.50 180 THR A N 1
ATOM 1423 C CA . THR A 1 180 ? 3.510 -5.910 -2.102 1.00 95.50 180 THR A CA 1
ATOM 1424 C C . THR A 1 180 ? 3.062 -4.520 -2.540 1.00 95.50 180 THR A C 1
ATOM 1426 O O . THR A 1 180 ? 3.709 -3.533 -2.209 1.00 95.50 180 THR A O 1
ATOM 1429 N N . LEU A 1 181 ? 1.903 -4.413 -3.195 1.00 95.62 181 LEU A N 1
ATOM 1430 C CA . LEU A 1 181 ? 1.367 -3.114 -3.603 1.00 95.62 181 LEU A CA 1
ATOM 1431 C C . LEU A 1 181 ? 1.036 -2.229 -2.390 1.00 95.62 181 LEU A C 1
ATOM 1433 O O . LEU A 1 181 ? 1.222 -1.017 -2.454 1.00 95.62 181 LEU A O 1
ATOM 1437 N N . ALA A 1 182 ? 0.615 -2.835 -1.274 1.00 96.31 182 ALA A N 1
ATOM 1438 C CA . ALA A 1 182 ? 0.231 -2.121 -0.059 1.00 96.31 182 ALA A CA 1
ATOM 1439 C C . ALA A 1 182 ? 1.359 -1.244 0.517 1.00 96.31 182 ALA A C 1
ATOM 1441 O O . ALA A 1 182 ? 1.073 -0.149 0.995 1.00 96.31 182 ALA A O 1
ATOM 1442 N N . PHE A 1 183 ? 2.625 -1.682 0.436 1.00 95.25 183 PHE A N 1
ATOM 1443 C CA . PHE A 1 183 ? 3.777 -0.860 0.839 1.00 95.25 183 PHE A CA 1
ATOM 1444 C C . PHE A 1 183 ? 4.484 -0.171 -0.337 1.00 95.25 183 PHE A C 1
ATOM 1446 O O . PHE A 1 183 ? 5.027 0.916 -0.157 1.00 95.25 183 PHE A O 1
ATOM 1453 N N . VAL A 1 184 ? 4.466 -0.736 -1.551 1.00 95.25 184 VAL A N 1
ATOM 1454 C CA . VAL A 1 184 ? 5.122 -0.108 -2.714 1.00 95.25 184 VAL A CA 1
ATOM 1455 C C . VAL A 1 184 ? 4.388 1.159 -3.159 1.00 95.25 184 VAL A C 1
ATOM 1457 O O . VAL A 1 184 ? 5.035 2.170 -3.420 1.00 95.25 184 VAL A O 1
ATOM 1460 N N . CYS A 1 185 ? 3.051 1.146 -3.198 1.00 94.75 185 CYS A N 1
ATOM 1461 C CA . CYS A 1 185 ? 2.241 2.312 -3.565 1.00 94.75 185 CYS A CA 1
ATOM 1462 C C . CYS A 1 185 ? 2.603 3.569 -2.745 1.00 94.75 185 CYS A C 1
ATOM 1464 O O . CYS A 1 185 ? 2.992 4.575 -3.345 1.00 94.75 185 CYS A O 1
ATOM 1466 N N . PRO A 1 186 ? 2.551 3.549 -1.396 1.00 95.06 186 PRO A N 1
ATOM 1467 C CA . PRO A 1 186 ? 2.896 4.723 -0.599 1.00 95.06 186 PRO A CA 1
ATOM 1468 C C . PRO A 1 186 ? 4.366 5.138 -0.743 1.00 95.06 186 PRO A C 1
ATOM 1470 O O . PRO A 1 186 ? 4.644 6.337 -0.735 1.00 95.06 186 PRO A O 1
ATOM 1473 N N . ILE A 1 187 ? 5.298 4.194 -0.935 1.00 93.81 187 ILE A N 1
ATOM 1474 C CA . ILE A 1 187 ? 6.712 4.508 -1.210 1.00 93.81 187 ILE A CA 1
ATOM 1475 C C . ILE A 1 187 ? 6.841 5.311 -2.512 1.00 93.81 187 ILE A C 1
ATOM 1477 O O . ILE A 1 187 ? 7.448 6.381 -2.513 1.00 93.81 187 ILE A O 1
ATOM 1481 N N . LEU A 1 188 ? 6.229 4.845 -3.606 1.00 92.06 188 LEU A N 1
ATOM 1482 C CA . LEU A 1 188 ? 6.279 5.525 -4.907 1.00 92.06 188 LEU A CA 1
ATOM 1483 C C . LEU A 1 188 ? 5.596 6.898 -4.884 1.00 92.06 188 LEU A C 1
ATOM 1485 O O . LEU A 1 188 ? 6.039 7.830 -5.558 1.00 92.06 188 LEU A O 1
ATOM 1489 N N . MET A 1 189 ? 4.526 7.044 -4.101 1.00 91.81 189 MET A N 1
ATOM 1490 C CA . MET A 1 189 ? 3.852 8.330 -3.915 1.00 91.81 189 MET A CA 1
ATOM 1491 C C . MET A 1 189 ? 4.726 9.332 -3.152 1.00 91.81 189 MET A C 1
ATOM 1493 O O . MET A 1 189 ? 4.755 10.509 -3.516 1.00 91.81 189 MET A O 1
ATOM 1497 N N . LYS A 1 190 ? 5.460 8.867 -2.134 1.00 89.75 190 LYS A N 1
ATOM 1498 C CA . LYS A 1 190 ? 6.347 9.696 -1.304 1.00 89.75 190 LYS A CA 1
ATOM 1499 C C . LYS A 1 190 ? 7.705 9.980 -1.940 1.00 89.75 190 LYS A C 1
ATOM 1501 O O . LYS A 1 190 ? 8.369 10.925 -1.516 1.00 89.75 190 LYS A O 1
ATOM 1506 N N . LEU A 1 191 ? 8.112 9.211 -2.951 1.00 87.00 191 LEU A N 1
ATOM 1507 C CA . LEU A 1 191 ? 9.394 9.396 -3.621 1.00 87.00 191 LEU A CA 1
ATOM 1508 C C . LEU A 1 191 ? 9.476 10.793 -4.261 1.00 87.00 191 LEU A C 1
ATOM 1510 O O . LEU A 1 191 ? 8.716 11.145 -5.176 1.00 87.00 191 LEU A O 1
ATOM 1514 N N . LYS A 1 192 ? 10.407 11.605 -3.755 1.00 72.94 192 LYS A N 1
ATOM 1515 C CA . LYS A 1 192 ? 10.754 12.911 -4.315 1.00 72.94 192 LYS A CA 1
ATOM 1516 C C . LYS A 1 192 ? 11.889 12.705 -5.312 1.00 72.94 192 LYS A C 1
ATOM 1518 O O . LYS A 1 192 ? 12.920 12.148 -4.958 1.00 72.94 192 LYS A O 1
ATOM 1523 N N . VAL A 1 193 ? 11.697 13.155 -6.551 1.00 65.19 193 VAL A N 1
ATOM 1524 C CA . VAL A 1 193 ? 12.774 13.188 -7.548 1.00 65.19 193 VAL A CA 1
ATOM 1525 C C . VAL A 1 193 ? 13.650 14.386 -7.195 1.00 65.19 193 VAL A C 1
ATOM 1527 O O . VAL A 1 193 ? 13.317 15.516 -7.547 1.00 65.19 193 VAL A O 1
ATOM 1530 N N . SER A 1 194 ? 14.702 14.160 -6.407 1.00 58.16 194 SER A N 1
ATOM 1531 C CA . SER A 1 194 ? 15.735 15.171 -6.182 1.00 58.16 194 SER A CA 1
ATOM 1532 C C . SER A 1 194 ? 16.789 15.020 -7.270 1.00 58.16 194 SER A C 1
ATOM 1534 O O . SER A 1 194 ? 17.438 13.984 -7.374 1.00 58.16 194 SER A O 1
ATOM 1536 N N . TRP A 1 195 ? 16.949 16.052 -8.095 1.00 56.50 195 TRP A N 1
ATOM 1537 C CA . TRP A 1 195 ? 17.931 16.079 -9.186 1.00 56.50 195 TRP A CA 1
ATOM 1538 C C . TRP A 1 195 ? 19.376 16.221 -8.697 1.00 56.50 195 TRP A C 1
ATOM 1540 O O . TRP A 1 195 ? 20.304 16.045 -9.480 1.00 56.50 195 TRP A O 1
ATOM 1550 N N . ILE A 1 196 ? 19.559 16.560 -7.421 1.00 57.72 196 ILE A N 1
ATOM 1551 C CA . ILE A 1 196 ? 20.835 17.033 -6.883 1.00 57.72 196 ILE A CA 1
ATOM 1552 C C . ILE A 1 196 ? 21.639 15.925 -6.203 1.00 57.72 196 ILE A C 1
ATOM 1554 O O . ILE A 1 196 ? 22.860 15.964 -6.268 1.00 57.72 196 ILE A O 1
ATOM 1558 N N . GLU A 1 197 ? 21.005 14.874 -5.676 1.00 56.25 197 GLU A N 1
ATOM 1559 C CA . GLU A 1 197 ? 21.720 13.789 -5.000 1.00 56.25 197 GLU A CA 1
ATOM 1560 C C . GLU A 1 197 ? 20.994 12.443 -5.166 1.00 56.25 197 GLU A C 1
ATOM 1562 O O . GLU A 1 197 ? 19.849 12.271 -4.750 1.00 56.25 197 GLU A O 1
ATOM 1567 N N . ARG A 1 198 ? 21.670 11.472 -5.802 1.00 64.12 198 ARG A N 1
ATOM 1568 C CA . ARG A 1 198 ? 21.190 10.098 -6.069 1.00 64.12 198 ARG A CA 1
ATOM 1569 C C . ARG A 1 198 ? 21.153 9.244 -4.796 1.00 64.12 198 ARG A C 1
ATOM 1571 O O . ARG A 1 198 ? 21.857 8.241 -4.693 1.00 64.12 198 ARG A O 1
ATOM 1578 N N . TRP A 1 199 ? 20.401 9.669 -3.793 1.00 73.88 199 TRP A N 1
ATOM 1579 C CA . TRP A 1 199 ? 20.349 8.984 -2.506 1.00 73.88 199 TRP A CA 1
ATOM 1580 C C . TRP A 1 199 ? 19.116 8.085 -2.437 1.00 73.88 199 TRP A C 1
ATOM 1582 O O . TRP A 1 199 ? 18.021 8.455 -2.867 1.00 73.88 199 TRP A O 1
ATOM 1592 N N . TYR A 1 200 ? 19.287 6.879 -1.896 1.00 83.06 200 TYR A N 1
ATOM 1593 C CA . TYR A 1 200 ? 18.184 5.938 -1.722 1.00 83.06 200 TYR A CA 1
ATOM 1594 C C . TYR A 1 200 ? 17.176 6.500 -0.711 1.00 83.06 200 TYR A C 1
ATOM 1596 O O . TYR A 1 200 ? 17.479 6.614 0.471 1.00 83.06 200 TYR A O 1
ATOM 1604 N N . SER A 1 201 ? 15.964 6.840 -1.162 1.00 84.88 201 SER A N 1
ATOM 1605 C CA . SER A 1 201 ? 14.927 7.408 -0.280 1.00 84.88 201 SER A CA 1
ATOM 1606 C C . SER A 1 201 ? 14.061 6.355 0.422 1.00 84.88 201 SER A C 1
ATOM 1608 O O . SER A 1 201 ? 13.272 6.694 1.300 1.00 84.88 201 SER A O 1
ATOM 1610 N N . ALA A 1 202 ? 14.158 5.087 0.015 1.00 90.25 202 ALA A N 1
ATOM 1611 C CA . ALA A 1 202 ? 13.404 3.983 0.596 1.00 90.25 202 ALA A CA 1
ATOM 1612 C C . ALA A 1 202 ? 14.201 2.678 0.509 1.00 90.25 202 ALA A C 1
ATOM 1614 O O . ALA A 1 202 ? 14.887 2.423 -0.482 1.00 90.25 202 ALA A O 1
ATOM 1615 N N . VAL A 1 203 ? 14.066 1.834 1.533 1.00 93.44 203 VAL A N 1
ATOM 1616 C CA . VAL A 1 203 ? 14.697 0.512 1.608 1.00 93.44 203 VAL A CA 1
ATOM 1617 C C . VAL A 1 203 ? 13.620 -0.526 1.900 1.00 93.44 203 VAL A C 1
ATOM 1619 O O . VAL A 1 203 ? 12.828 -0.365 2.824 1.00 93.44 203 VAL A O 1
ATOM 1622 N N . ILE A 1 204 ? 13.595 -1.601 1.109 1.00 95.25 204 ILE A N 1
ATOM 1623 C CA . ILE A 1 204 ? 12.711 -2.750 1.324 1.00 95.25 204 ILE A CA 1
ATOM 1624 C C . ILE A 1 204 ? 13.589 -3.945 1.680 1.00 95.25 204 ILE A C 1
ATOM 1626 O O . ILE A 1 204 ? 14.358 -4.432 0.851 1.00 95.25 204 ILE A O 1
ATOM 1630 N N . LEU A 1 205 ? 13.464 -4.428 2.913 1.00 96.06 205 LEU A N 1
ATOM 1631 C CA . LEU A 1 205 ? 14.199 -5.596 3.387 1.00 96.06 205 LEU A CA 1
ATOM 1632 C C . LEU A 1 205 ? 13.421 -6.872 3.063 1.00 96.06 205 LEU A C 1
ATOM 1634 O O . LEU A 1 205 ? 12.210 -6.949 3.260 1.00 96.06 205 LEU A O 1
ATOM 1638 N N . CYS A 1 206 ? 14.122 -7.877 2.548 1.00 95.88 206 CYS A N 1
ATOM 1639 C CA . CYS A 1 206 ? 13.551 -9.172 2.193 1.00 95.88 206 CYS A CA 1
ATOM 1640 C C . CYS A 1 206 ? 14.408 -10.296 2.794 1.00 95.88 206 CYS A C 1
ATOM 1642 O O . CYS A 1 206 ? 15.633 -10.219 2.710 1.00 95.88 206 CYS A O 1
ATOM 1644 N N . PRO A 1 207 ? 13.802 -11.376 3.316 1.00 95.44 207 PRO A N 1
ATOM 1645 C CA . PRO A 1 207 ? 14.537 -12.496 3.912 1.00 95.44 207 PRO A CA 1
ATOM 1646 C C . PRO A 1 207 ? 15.320 -13.341 2.894 1.00 95.44 207 PRO A C 1
ATOM 1648 O O . PRO A 1 207 ? 16.242 -14.058 3.266 1.00 95.44 207 PRO A O 1
ATOM 1651 N N . ALA A 1 208 ? 14.958 -13.291 1.607 1.00 96.31 208 ALA A N 1
ATOM 1652 C CA . ALA A 1 208 ? 15.579 -14.102 0.563 1.00 96.31 208 ALA A CA 1
ATOM 1653 C C . ALA A 1 208 ? 15.751 -13.324 -0.748 1.00 96.31 208 ALA A C 1
ATOM 1655 O O . ALA A 1 208 ? 14.868 -12.568 -1.160 1.00 96.31 208 ALA A O 1
ATOM 1656 N N . ARG A 1 209 ? 16.849 -13.599 -1.471 1.00 96.56 209 ARG A N 1
ATOM 1657 C CA . ARG A 1 209 ? 17.164 -12.971 -2.772 1.00 96.56 209 ARG A CA 1
ATOM 1658 C C . ARG A 1 209 ? 16.056 -13.145 -3.813 1.00 96.56 209 ARG A C 1
ATOM 1660 O O . ARG A 1 209 ? 15.743 -12.203 -4.532 1.00 96.56 209 ARG A O 1
ATOM 1667 N N . LYS A 1 210 ? 15.432 -14.328 -3.885 1.00 95.44 210 LYS A N 1
ATOM 1668 C CA . LYS A 1 210 ? 14.329 -14.602 -4.825 1.00 95.44 210 LYS A CA 1
ATOM 1669 C C . LYS A 1 210 ? 13.115 -13.708 -4.551 1.00 95.44 210 LYS A C 1
ATOM 1671 O O . LYS A 1 210 ? 12.514 -13.201 -5.494 1.00 95.44 210 LYS A O 1
ATOM 1676 N N . LEU A 1 211 ? 12.797 -13.479 -3.276 1.00 94.62 211 LEU A N 1
ATOM 1677 C CA . LEU A 1 211 ? 11.690 -12.610 -2.884 1.00 94.62 211 LEU A CA 1
ATOM 1678 C C . LEU A 1 211 ? 12.013 -11.139 -3.171 1.00 94.62 211 LEU A C 1
ATOM 1680 O O . LEU A 1 211 ? 11.171 -10.433 -3.713 1.00 94.62 211 LEU A O 1
ATOM 1684 N N . ALA A 1 212 ? 13.253 -10.709 -2.920 1.00 96.31 212 ALA A N 1
ATOM 1685 C CA . ALA A 1 212 ? 13.714 -9.381 -3.324 1.00 96.31 212 ALA A CA 1
ATOM 1686 C C . ALA A 1 212 ? 13.581 -9.178 -4.842 1.00 96.31 212 ALA A C 1
ATOM 1688 O O . ALA A 1 212 ? 13.023 -8.182 -5.289 1.00 96.31 212 ALA A O 1
ATOM 1689 N N . ALA A 1 213 ? 14.014 -10.155 -5.648 1.00 96.44 213 ALA A N 1
ATOM 1690 C CA . ALA A 1 213 ? 13.880 -10.098 -7.101 1.00 96.44 213 ALA A CA 1
ATOM 1691 C C . ALA A 1 213 ? 12.411 -10.024 -7.558 1.00 96.44 213 ALA A C 1
ATOM 1693 O O . ALA A 1 213 ? 12.110 -9.308 -8.513 1.00 96.44 213 ALA A O 1
ATOM 1694 N N . GLN A 1 214 ? 11.496 -10.726 -6.880 1.00 94.44 214 GLN A N 1
ATOM 1695 C CA . GLN A 1 214 ? 10.059 -10.643 -7.148 1.00 94.44 214 GLN A CA 1
ATOM 1696 C C . GLN A 1 214 ? 9.518 -9.242 -6.848 1.00 94.44 214 GLN A C 1
ATOM 1698 O O . GLN A 1 214 ? 8.897 -8.637 -7.718 1.00 94.44 214 GLN A O 1
ATOM 1703 N N . THR A 1 215 ? 9.811 -8.696 -5.667 1.00 95.62 215 THR A N 1
ATOM 1704 C CA . THR A 1 215 ? 9.405 -7.335 -5.293 1.00 95.62 215 THR A CA 1
ATOM 1705 C C . THR A 1 215 ? 9.957 -6.302 -6.273 1.00 95.62 215 THR A C 1
ATOM 1707 O O . THR A 1 215 ? 9.215 -5.447 -6.741 1.00 95.62 215 THR A O 1
ATOM 1710 N N . THR A 1 216 ? 11.225 -6.419 -6.676 1.00 95.12 216 THR A N 1
ATOM 1711 C CA . THR A 1 216 ? 11.844 -5.513 -7.654 1.00 95.12 216 THR A CA 1
ATOM 1712 C C . THR A 1 216 ? 11.143 -5.546 -9.013 1.00 95.12 216 THR A C 1
ATOM 1714 O O . THR A 1 216 ? 10.997 -4.501 -9.644 1.00 95.12 216 THR A O 1
ATOM 1717 N N . ARG A 1 217 ? 10.697 -6.718 -9.485 1.00 94.62 217 ARG A N 1
ATOM 1718 C CA . ARG A 1 217 ? 9.933 -6.825 -10.742 1.00 94.62 217 ARG A CA 1
ATOM 1719 C C . ARG A 1 217 ? 8.592 -6.106 -10.639 1.00 94.62 217 ARG A C 1
ATOM 1721 O O . ARG A 1 217 ? 8.245 -5.372 -11.556 1.00 94.62 217 ARG A O 1
ATOM 1728 N N . GLU A 1 218 ? 7.883 -6.281 -9.527 1.00 93.44 218 GLU A N 1
ATOM 1729 C CA . GLU A 1 218 ? 6.616 -5.587 -9.281 1.00 93.44 218 GLU A CA 1
ATOM 1730 C C . GLU A 1 218 ? 6.815 -4.068 -9.197 1.00 93.44 218 GLU A C 1
ATOM 1732 O O . GLU A 1 218 ? 6.097 -3.321 -9.856 1.00 93.44 218 GLU A O 1
ATOM 1737 N N . CYS A 1 219 ? 7.854 -3.598 -8.498 1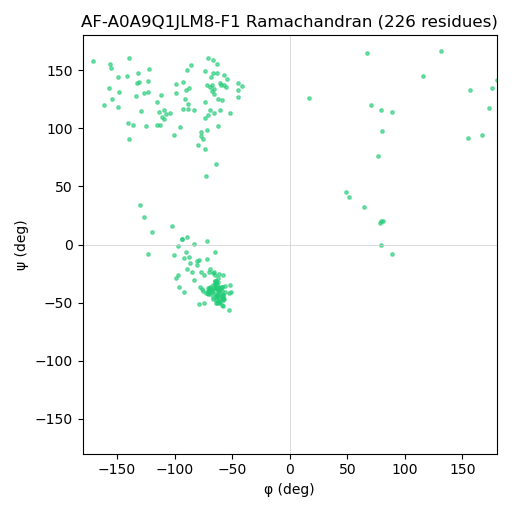.00 93.50 219 CYS A N 1
ATOM 1738 C CA . CYS A 1 219 ? 8.202 -2.177 -8.482 1.00 93.50 219 CYS A CA 1
ATOM 1739 C C . CYS A 1 219 ? 8.449 -1.636 -9.896 1.00 93.50 219 CYS A C 1
ATOM 1741 O O . CYS A 1 219 ? 7.898 -0.600 -10.247 1.00 93.50 219 CYS A O 1
ATOM 1743 N N . LYS A 1 220 ? 9.226 -2.348 -10.726 1.00 92.44 220 LYS A N 1
ATOM 1744 C CA . LYS A 1 220 ? 9.537 -1.913 -12.098 1.00 92.44 220 LYS A CA 1
ATOM 1745 C C . LYS A 1 220 ? 8.285 -1.737 -12.955 1.00 92.44 220 LYS A C 1
ATOM 1747 O O . LYS A 1 220 ? 8.169 -0.703 -13.608 1.00 92.44 220 LYS A O 1
ATOM 1752 N N . LYS A 1 221 ? 7.354 -2.696 -12.901 1.00 92.75 221 LYS A N 1
ATOM 1753 C CA . LYS A 1 221 ? 6.057 -2.618 -13.594 1.00 92.75 221 LYS A CA 1
ATOM 1754 C C . LYS A 1 221 ? 5.261 -1.387 -13.154 1.00 92.75 221 LYS A C 1
ATOM 1756 O O . LYS A 1 221 ? 4.783 -0.622 -13.977 1.00 92.75 221 LYS A O 1
ATOM 1761 N N . LEU A 1 222 ? 5.181 -1.143 -11.845 1.00 91.38 222 LEU A N 1
ATOM 1762 C CA . LEU A 1 222 ? 4.435 -0.004 -11.293 1.00 91.38 222 LEU A CA 1
ATOM 1763 C C . LEU A 1 222 ? 5.058 1.353 -11.647 1.00 91.38 222 LEU A C 1
ATOM 1765 O O . LEU A 1 222 ? 4.361 2.366 -11.666 1.00 91.38 222 LEU A O 1
ATOM 1769 N N . THR A 1 223 ? 6.360 1.389 -11.928 1.00 91.56 223 THR A N 1
ATOM 1770 C CA . THR A 1 223 ? 7.093 2.604 -12.317 1.00 91.56 223 THR A CA 1
ATOM 1771 C C . THR A 1 223 ? 7.200 2.815 -13.827 1.00 91.56 223 THR A C 1
ATOM 1773 O O . THR A 1 223 ? 7.879 3.745 -14.260 1.00 91.56 223 THR A O 1
ATOM 1776 N N . GLU A 1 224 ? 6.559 1.980 -14.644 1.00 88.06 224 GLU A N 1
ATOM 1777 C CA . GLU A 1 224 ? 6.644 2.094 -16.097 1.00 88.06 224 GLU A CA 1
ATOM 1778 C C . GLU A 1 224 ? 6.201 3.486 -16.584 1.00 88.06 224 GLU A C 1
ATOM 1780 O O . GLU A 1 224 ? 5.267 4.101 -16.062 1.00 88.06 224 GLU A O 1
ATOM 1785 N N . GLY A 1 225 ? 6.955 4.045 -17.534 1.00 82.19 225 GLY A N 1
ATOM 1786 C CA . GLY A 1 225 ? 6.750 5.408 -18.029 1.00 82.19 225 GLY A CA 1
ATOM 1787 C C . GLY A 1 225 ? 7.297 6.532 -17.137 1.00 82.19 225 GLY A C 1
ATOM 1788 O O . GLY A 1 225 ? 7.197 7.696 -17.527 1.00 82.19 225 GLY A O 1
ATOM 1789 N N . LYS A 1 226 ? 7.913 6.235 -15.981 1.00 78.88 226 LYS A N 1
ATOM 1790 C CA . LYS A 1 226 ? 8.552 7.249 -15.130 1.00 78.88 226 LYS A CA 1
ATOM 1791 C C . LYS A 1 226 ? 9.942 6.830 -14.658 1.00 78.88 226 LYS A C 1
ATOM 1793 O O . LYS A 1 226 ? 10.128 5.771 -14.072 1.00 78.88 226 LYS A O 1
ATOM 1798 N N . LYS A 1 227 ? 10.926 7.703 -14.885 1.00 66.62 227 LYS A N 1
ATOM 1799 C CA . LYS A 1 227 ? 12.283 7.544 -14.349 1.00 66.62 227 LYS A CA 1
ATOM 1800 C C . LYS A 1 227 ? 12.364 8.238 -12.987 1.00 66.62 227 LYS A C 1
ATOM 1802 O O . LYS A 1 227 ? 11.870 9.360 -12.850 1.00 66.62 227 LYS A O 1
ATOM 1807 N N . PHE A 1 228 ? 12.940 7.545 -12.012 1.00 65.38 228 PHE A N 1
ATOM 1808 C CA . PHE A 1 228 ? 13.224 8.029 -10.662 1.00 65.38 228 PHE A CA 1
ATOM 1809 C C . PHE A 1 228 ? 14.729 8.041 -10.434 1.00 65.38 228 PHE A C 1
ATOM 1811 O O . PHE A 1 228 ? 15.411 7.185 -11.049 1.00 65.38 228 PHE A O 1
#

Secondary structure (DSSP, 8-state):
----GGGSS-----TTTTHHHHHHHHHGGGSS-------------------------------------------------S---STTHHHHHHHHHHHHHHHHHHHHHHTT----SSSPPPPPS-TTHHHHHH---HHHHHHHHHTT--S--HHHHHHHHHHHTT--------TTS-HHHHHHHHHHHH----SS----------SSHHHHHHHHHHHHHHTTT---

pLDDT: mean 71.96, std 25.8, range [25.42, 97.12]

Solvent-accessible surface area (backbone atoms only — not comparable to full-atom values): 15566 Å² total; per-residue (Å²): 140,86,78,70,70,67,81,70,58,68,79,80,76,59,63,77,82,46,43,72,62,55,52,60,69,56,66,71,53,75,87,50,96,68,88,79,84,81,87,75,79,82,92,81,87,84,84,86,85,86,87,85,90,84,90,86,85,89,80,90,83,83,89,81,92,78,88,83,82,80,86,78,86,79,80,82,84,88,77,89,82,88,87,90,86,66,76,70,62,62,57,55,54,53,50,53,53,48,53,52,49,52,50,41,51,52,53,27,58,76,54,71,49,85,85,86,79,78,92,73,64,69,57,54,82,45,66,68,50,38,42,75,78,65,65,48,59,66,66,51,58,50,37,33,54,78,74,65,54,79,64,63,38,56,58,26,17,46,41,28,48,37,47,62,74,70,48,90,83,88,86,89,78,66,90,89,50,49,64,65,56,22,56,48,52,39,50,64,71,67,60,73,85,58,93,87,58,98,65,85,89,75,86,88,89,59,100,42,72,70,57,42,54,50,52,52,51,54,50,50,59,55,39,62,99,57,90,124

Organism: NCBI:txid171969

Nearest PDB structures (foldseek):
  3dkp-assembly1_A  TM=9.649E-01  e=4.164E-10  Homo sapiens
  8i9t-assembly1_Cb  TM=7.954E-01  e=2.836E-06  Thermochaetoides thermophila DSM 1495
  8i9w-assembly1_Cb  TM=7.923E-01  e=8.412E-06  Thermochaetoides thermophila DSM 1495
  8fkx-assembly1_NI  TM=8.290E-01  e=7.401E-05  Homo sapiens
  8fkw-assembly1_NI  TM=8.210E-01  e=1.496E-04  Homo sapiens